Protein 7SKO (pdb70)

Structure (mmCIF, N/CA/C/O backbone):
data_7SKO
#
_entry.id   7SKO
#
_cell.length_a   43.030
_cell.length_b   76.520
_cell.length_c   165.800
_cell.angle_alpha   90.00
_cell.angle_beta   90.00
_cell.angle_gamma   90.00
#
_symmetry.space_group_name_H-M   'C 2 2 21'
#
loop_
_entity.id
_entity.type
_entity.pdbx_description
1 polymer 'De novo synthetic protein DIG8-CC'
2 non-polymer 'MAGNESIUM ION'
3 water water
#
loop_
_atom_site.group_PDB
_atom_site.id
_atom_site.type_symbol
_atom_site.label_atom_id
_atom_site.label_alt_id
_atom_site.label_comp_id
_atom_site.label_asym_id
_atom_site.label_entity_id
_atom_site.label_seq_id
_atom_site.pdbx_PDB_ins_code
_atom_site.Cartn_x
_atom_site.Cartn_y
_atom_site.Cartn_z
_atom_site.occupancy
_atom_site.B_iso_or_equiv
_atom_site.auth_seq_id
_atom_site.auth_comp_id
_atom_site.auth_asym_id
_atom_site.auth_atom_id
_atom_site.pdbx_PDB_model_num
ATOM 1 N N . HIS A 1 2 ? 32.281 10.793 63.089 1.00 62.56 -1 HIS A N 1
ATOM 2 C CA . HIS A 1 2 ? 33.469 11.584 62.791 1.00 58.77 -1 HIS A CA 1
ATOM 3 C C . HIS A 1 2 ? 33.201 12.567 61.656 1.00 55.20 -1 HIS A C 1
ATOM 4 O O . HIS A 1 2 ? 32.684 12.188 60.604 1.00 59.42 -1 HIS A O 1
ATOM 11 N N . MET A 1 3 ? 33.557 13.831 61.876 1.00 41.75 0 MET A N 1
ATOM 12 C CA . MET A 1 3 ? 33.353 14.871 60.872 1.00 56.67 0 MET A CA 1
ATOM 13 C C . MET A 1 3 ? 34.351 14.683 59.737 1.00 54.75 0 MET A C 1
ATOM 14 O O . MET A 1 3 ? 35.562 14.823 59.935 1.00 60.30 0 MET A O 1
ATOM 19 N N . ARG A 1 4 ? 33.846 14.370 58.545 1.00 45.80 1 ARG A N 1
ATOM 20 C CA . ARG A 1 4 ? 34.708 14.132 57.394 1.00 52.11 1 ARG A CA 1
ATOM 21 C C . ARG A 1 4 ? 34.987 15.413 56.613 1.00 50.19 1 ARG A C 1
ATOM 22 O O . ARG A 1 4 ? 36.143 15.713 56.304 1.00 51.41 1 ARG A O 1
ATOM 30 N N . ILE A 1 5 ? 33.945 16.173 56.280 1.00 41.95 2 ILE A N 1
ATOM 31 C CA . ILE A 1 5 ? 34.083 17.414 55.523 1.00 44.18 2 ILE A CA 1
ATOM 32 C C . ILE A 1 5 ? 33.211 18.481 56.168 1.00 42.59 2 ILE A C 1
ATOM 33 O O . ILE A 1 5 ? 32.052 18.220 56.509 1.00 47.19 2 ILE A O 1
ATOM 38 N N . GLU A 1 6 ? 33.764 19.681 56.334 1.00 37.33 3 GLU A N 1
ATOM 39 C CA . GLU A 1 6 ? 33.030 20.828 56.851 1.00 46.71 3 GLU A CA 1
ATOM 40 C C . GLU A 1 6 ? 33.176 21.985 55.875 1.00 38.24 3 GLU A C 1
ATOM 41 O O . GLU A 1 6 ? 34.298 22.358 55.517 1.00 38.42 3 GLU A O 1
ATOM 47 N N . VAL A 1 7 ? 32.049 22.550 55.448 1.00 38.20 4 VAL A N 1
ATOM 48 C CA . VAL A 1 7 ? 32.030 23.665 54.509 1.00 41.55 4 VAL A CA 1
ATOM 49 C C . VAL A 1 7 ? 31.233 24.802 55.129 1.00 40.92 4 VAL A C 1
ATOM 50 O O . VAL A 1 7 ? 30.102 24.596 55.584 1.00 42.71 4 VAL A O 1
ATOM 54 N N . ARG A 1 8 ? 31.819 25.997 55.149 1.00 32.97 5 ARG A N 1
ATOM 55 C CA . ARG A 1 8 ? 31.175 27.174 55.714 1.00 46.26 5 ARG A CA 1
ATOM 56 C C . ARG A 1 8 ? 31.311 28.340 54.747 1.00 45.38 5 ARG A C 1
ATOM 57 O O . ARG A 1 8 ? 32.408 28.615 54.250 1.00 46.83 5 ARG A O 1
ATOM 65 N N . VAL A 1 9 ? 30.196 29.014 54.478 1.00 43.14 6 VAL A N 1
ATOM 66 C CA . VAL A 1 9 ? 30.164 30.211 53.643 1.00 39.46 6 VAL A CA 1
ATOM 67 C C . VAL A 1 9 ? 29.511 31.319 54.457 1.00 58.12 6 VAL A C 1
ATOM 68 O O . VAL A 1 9 ? 28.335 31.211 54.827 1.00 58.90 6 VAL A O 1
ATOM 72 N N . ASP A 1 10 ? 30.267 32.381 54.733 1.00 51.56 7 ASP A N 1
ATOM 73 C CA . ASP A 1 10 ? 29.787 33.476 55.579 1.00 52.70 7 ASP A CA 1
ATOM 74 C C . ASP A 1 10 ? 30.300 34.794 55.008 1.00 54.93 7 ASP A C 1
ATOM 75 O O . ASP A 1 10 ? 31.480 35.123 55.158 1.00 62.45 7 ASP A O 1
ATOM 80 N N . ASN A 1 11 ? 29.403 35.543 54.361 1.00 66.37 8 ASN A N 1
ATOM 81 C CA . ASN A 1 11 ? 29.703 36.877 53.834 1.00 74.18 8 ASN A CA 1
ATOM 82 C C . ASN A 1 11 ? 30.911 36.861 52.900 1.00 64.73 8 ASN A C 1
ATOM 83 O O . ASN A 1 11 ? 31.777 37.736 52.959 1.00 65.05 8 ASN A O 1
ATOM 88 N N . GLY A 1 12 ? 30.971 35.856 52.028 1.00 58.71 9 GLY A N 1
ATOM 89 C CA . GLY A 1 12 ? 32.028 35.753 51.049 1.00 74.67 9 GLY A CA 1
ATOM 90 C C . GLY A 1 12 ? 33.224 34.929 51.471 1.00 72.31 9 GLY A C 1
ATOM 91 O O . GLY A 1 12 ? 34.046 34.579 50.614 1.00 69.70 9 GLY A O 1
ATOM 92 N N . ARG A 1 13 ? 33.353 34.607 52.754 1.00 42.94 10 ARG A N 1
ATOM 93 C CA . ARG A 1 13 ? 34.453 33.784 53.238 1.00 55.93 10 ARG A CA 1
ATOM 94 C C . ARG A 1 13 ? 34.043 32.318 53.175 1.00 51.01 10 ARG A C 1
ATOM 95 O O . ARG A 1 13 ? 33.098 31.903 53.855 1.00 47.18 10 ARG A O 1
ATOM 103 N N . VAL A 1 14 ? 34.748 31.541 52.359 1.00 46.32 11 VAL A N 1
ATOM 104 C CA . VAL A 1 14 ? 34.489 30.115 52.204 1.00 45.13 11 VAL A CA 1
ATOM 105 C C . VAL A 1 14 ? 35.560 29.345 52.960 1.00 45.92 11 VAL A C 1
ATOM 106 O O . VAL A 1 14 ? 36.760 29.558 52.741 1.00 43.01 11 VAL A O 1
ATOM 110 N N . ARG A 1 15 ? 35.133 28.454 53.850 1.00 38.06 12 ARG A N 1
ATOM 111 C CA . ARG A 1 15 ? 36.038 27.621 54.627 1.00 33.91 12 ARG A CA 1
ATOM 112 C C . ARG A 1 15 ? 35.708 26.156 54.386 1.00 37.25 12 ARG A C 1
ATOM 113 O O . ARG A 1 15 ? 34.552 25.745 54.526 1.00 43.55 12 ARG A O 1
ATOM 121 N N . VAL A 1 16 ? 36.724 25.376 54.024 1.00 36.48 13 VAL A N 1
ATOM 122 C CA . VAL A 1 16 ? 36.588 23.940 53.809 1.00 38.61 13 VAL A CA 1
ATOM 123 C C . VAL A 1 16 ? 37.618 23.241 54.683 1.00 47.68 13 VAL A C 1
ATOM 124 O O . VAL A 1 16 ? 38.822 23.489 54.545 1.00 40.09 13 VAL A O 1
ATOM 128 N N . ARG A 1 17 ? 37.153 22.369 55.572 1.00 45.64 14 ARG A N 1
ATOM 129 C CA . ARG A 1 17 ? 38.028 21.606 56.451 1.00 38.93 14 ARG A CA 1
ATOM 130 C C . ARG A 1 17 ? 38.053 20.153 56.002 1.00 29.80 14 ARG A C 1
ATOM 131 O O . ARG A 1 17 ? 36.998 19.550 55.773 1.00 36.73 14 ARG A O 1
ATOM 139 N N . ASN A 1 18 ? 39.256 19.598 55.872 1.00 32.51 15 ASN A N 1
ATOM 140 C CA . ASN A 1 18 ? 39.450 18.213 55.459 1.00 44.26 15 ASN A CA 1
ATOM 141 C C . ASN A 1 18 ? 39.648 17.361 56.707 1.00 48.40 15 ASN A C 1
ATOM 142 O O . ASN A 1 18 ? 40.708 17.411 57.339 1.00 47.47 15 ASN A O 1
ATOM 147 N N . GLY A 1 19 ? 38.628 16.586 57.062 1.00 50.44 16 GLY A N 1
ATOM 148 C CA . GLY A 1 19 ? 38.709 15.656 58.165 1.00 49.34 16 GLY A CA 1
ATOM 149 C C . GLY A 1 19 ? 39.097 14.248 57.786 1.00 65.40 16 GLY A C 1
ATOM 150 O O . GLY A 1 19 ? 39.127 13.368 58.652 1.00 58.90 16 GLY A O 1
ATOM 151 N N . THR A 1 20 ? 39.397 14.003 56.513 1.00 60.81 17 THR A N 1
ATOM 152 C CA . THR A 1 20 ? 39.784 12.680 56.051 1.00 57.19 17 THR A CA 1
ATOM 153 C C . THR A 1 20 ? 41.259 12.425 56.354 1.00 61.49 17 THR A C 1
ATOM 154 O O . THR A 1 20 ? 41.943 13.232 56.990 1.00 54.47 17 THR A O 1
ATOM 158 N N . ASP A 1 21 ? 41.754 11.278 55.895 1.00 61.34 18 ASP A N 1
ATOM 159 C CA . ASP A 1 21 ? 43.154 10.909 56.053 1.00 73.63 18 ASP A CA 1
ATOM 160 C C . ASP A 1 21 ? 43.973 11.136 54.789 1.00 72.65 18 ASP A C 1
ATOM 161 O O . ASP A 1 21 ? 45.178 10.867 54.792 1.00 69.52 18 ASP A O 1
ATOM 166 N N . ARG A 1 22 ? 43.355 11.624 53.718 1.00 74.37 19 ARG A N 1
ATOM 167 C CA . ARG A 1 22 ? 44.020 11.830 52.443 1.00 55.35 19 ARG A CA 1
ATOM 168 C C . ARG A 1 22 ? 43.696 13.215 51.904 1.00 71.03 19 ARG A C 1
ATOM 169 O O . ARG A 1 22 ? 42.658 13.791 52.248 1.00 59.47 19 ARG A O 1
ATOM 171 N N . PRO A 1 23 ? 44.569 13.778 51.068 1.00 60.57 20 PRO A N 1
ATOM 172 C CA . PRO A 1 23 ? 44.275 15.086 50.472 1.00 54.54 20 PRO A CA 1
ATOM 173 C C . PRO A 1 23 ? 43.027 15.034 49.604 1.00 53.70 20 PRO A C 1
ATOM 174 O O . PRO A 1 23 ? 42.720 14.019 48.975 1.00 57.19 20 PRO A O 1
ATOM 178 N N . CYS A 1 24 ? 42.303 16.150 49.578 1.00 42.09 21 CYS A N 1
ATOM 179 C CA A CYS A 1 24 ? 41.080 16.265 48.800 0.48 46.18 21 CYS A CA 1
ATOM 180 C CA B CYS A 1 24 ? 41.075 16.273 48.809 0.52 46.44 21 CYS A CA 1
ATOM 181 C C . CYS A 1 24 ? 41.159 17.490 47.900 1.00 52.18 21 CYS A C 1
ATOM 182 O O . CYS A 1 24 ? 41.817 18.482 48.225 1.00 52.23 21 CYS A O 1
ATOM 187 N N . ARG A 1 25 ? 40.486 17.403 46.757 1.00 44.60 22 ARG A N 1
ATOM 188 C CA . ARG A 1 25 ? 40.444 18.485 45.783 1.00 42.87 22 ARG A CA 1
ATOM 189 C C . ARG A 1 25 ? 39.172 19.295 45.988 1.00 47.14 22 ARG A C 1
ATOM 190 O O . ARG A 1 25 ? 38.080 18.728 46.101 1.00 44.35 22 ARG A O 1
ATOM 192 N N . VAL A 1 26 ? 39.316 20.616 46.042 1.00 45.83 23 VAL A N 1
ATOM 193 C CA . VAL A 1 26 ? 38.203 21.526 46.284 1.00 40.84 23 VAL A CA 1
ATOM 194 C C . VAL A 1 26 ? 38.071 22.460 45.091 1.00 45.29 23 VAL A C 1
ATOM 195 O O . VAL A 1 26 ? 39.047 23.103 44.687 1.00 39.78 23 VAL A O 1
ATOM 199 N N . ARG A 1 27 ? 36.867 22.531 44.530 1.00 33.26 24 ARG A N 1
ATOM 200 C CA . ARG A 1 27 ? 36.554 23.430 43.428 1.00 42.27 24 ARG A CA 1
ATOM 201 C C . ARG A 1 27 ? 35.496 24.417 43.899 1.00 46.21 24 ARG A C 1
ATOM 202 O O . ARG A 1 27 ? 34.423 24.009 44.356 1.00 41.61 24 ARG A O 1
ATOM 210 N N . VAL A 1 28 ? 35.797 25.708 43.789 1.00 41.49 25 VAL A N 1
ATOM 211 C CA . VAL A 1 28 ? 34.889 26.775 44.196 1.00 42.25 25 VAL A CA 1
ATOM 212 C C . VAL A 1 28 ? 34.484 27.548 42.949 1.00 48.38 25 VAL A C 1
ATOM 213 O O . VAL A 1 28 ? 35.339 28.106 42.250 1.00 45.04 25 VAL A O 1
ATOM 217 N N . THR A 1 29 ? 33.183 27.584 42.672 1.00 40.48 26 THR A N 1
ATOM 218 C CA . THR A 1 29 ? 32.639 28.272 41.508 1.00 51.29 26 THR A CA 1
ATOM 219 C C . THR A 1 29 ? 31.678 29.357 41.969 1.00 62.96 26 THR A C 1
ATOM 220 O O . THR A 1 29 ? 30.753 29.086 42.742 1.00 49.93 26 THR A O 1
ATOM 224 N N . ALA A 1 30 ? 31.897 30.581 41.492 1.00 59.65 27 ALA A N 1
ATOM 225 C CA . ALA A 1 30 ? 31.039 31.705 41.847 1.00 60.03 27 ALA A CA 1
ATOM 226 C C . ALA A 1 30 ? 31.127 32.758 40.755 1.00 73.41 27 ALA A C 1
ATOM 227 O O . ALA A 1 30 ? 32.227 33.194 40.400 1.00 56.75 27 ALA A O 1
ATOM 229 N N . GLY A 1 31 ? 29.973 33.163 40.232 1.00 63.54 28 GLY A N 1
ATOM 230 C CA . GLY A 1 31 ? 29.932 34.192 39.204 1.00 58.35 28 GLY A CA 1
ATOM 231 C C . GLY A 1 31 ? 30.650 33.821 37.927 1.00 63.87 28 GLY A C 1
ATOM 232 O O . GLY A 1 31 ? 31.254 34.686 37.280 1.00 70.19 28 GLY A O 1
ATOM 233 N N . GLY A 1 32 ? 30.600 32.548 37.544 1.00 66.69 29 GLY A N 1
ATOM 234 C CA . GLY A 1 32 ? 31.235 32.089 36.328 1.00 60.27 29 GLY A CA 1
ATOM 235 C C . GLY A 1 32 ? 32.727 31.859 36.422 1.00 73.30 29 GLY A C 1
ATOM 236 O O . GLY A 1 32 ? 33.343 31.480 35.417 1.00 75.02 29 GLY A O 1
ATOM 237 N N . GLU A 1 33 ? 33.329 32.069 37.589 1.00 55.83 30 GLU A N 1
ATOM 238 C CA . GLU A 1 33 ? 34.758 31.877 37.789 1.00 50.16 30 GLU A CA 1
ATOM 239 C C . GLU A 1 33 ? 34.981 30.649 38.660 1.00 70.10 30 GLU A C 1
ATOM 240 O O . GLU A 1 33 ? 34.374 30.522 39.729 1.00 64.70 30 GLU A O 1
ATOM 242 N N . THR A 1 34 ? 35.848 29.752 38.202 1.00 57.68 31 THR A N 1
ATOM 243 C CA . THR A 1 34 ? 36.133 28.502 38.892 1.00 60.94 31 THR A CA 1
ATOM 244 C C . THR A 1 34 ? 37.577 28.501 39.374 1.00 64.91 31 THR A C 1
ATOM 245 O O . THR A 1 34 ? 38.502 28.711 38.582 1.00 65.40 31 THR A O 1
ATOM 249 N N . ARG A 1 35 ? 37.763 28.268 40.670 1.00 46.05 32 ARG A N 1
ATOM 250 C CA . ARG A 1 35 ? 39.080 28.137 41.274 1.00 45.33 32 ARG A CA 1
ATOM 251 C C . ARG A 1 35 ? 39.175 26.787 41.970 1.00 45.27 32 ARG A C 1
ATOM 252 O O . ARG A 1 35 ? 38.224 26.348 42.625 1.00 45.17 32 ARG A O 1
ATOM 260 N N . GLU A 1 36 ? 40.323 26.132 41.825 1.00 44.24 33 GLU A N 1
ATOM 261 C CA . GLU A 1 36 ? 40.533 24.792 42.354 1.00 40.80 33 GLU A CA 1
ATOM 262 C C . GLU A 1 36 ? 41.690 24.797 43.342 1.00 48.66 33 GLU A C 1
ATOM 263 O O . GLU A 1 36 ? 42.669 25.529 43.164 1.00 48.14 33 GLU A O 1
ATOM 269 N N . TYR A 1 37 ? 41.568 23.977 44.384 1.00 43.39 34 TYR A N 1
ATOM 270 C CA . TYR A 1 37 ? 42.563 23.910 45.444 1.00 41.12 34 TYR A CA 1
ATOM 271 C C . TYR A 1 37 ? 42.732 22.464 45.890 1.00 51.46 34 TYR A C 1
ATOM 272 O O . TYR A 1 37 ? 41.863 21.617 45.670 1.00 49.83 34 TYR A O 1
ATOM 281 N N . THR A 1 38 ? 43.873 22.194 46.517 1.00 40.37 35 THR A N 1
ATOM 282 C CA . THR A 1 38 ? 44.144 20.919 47.166 1.00 56.10 35 THR A CA 1
ATOM 283 C C . THR A 1 38 ? 44.277 21.152 48.664 1.00 50.75 35 THR A C 1
ATOM 284 O O . THR A 1 38 ? 45.077 21.989 49.096 1.00 52.11 35 THR A O 1
ATOM 288 N N . VAL A 1 39 ? 43.496 20.417 49.450 1.00 52.11 36 VAL A N 1
ATOM 289 C CA . VAL A 1 39 ? 43.463 20.569 50.901 1.00 48.06 36 VAL A CA 1
ATOM 290 C C . VAL A 1 39 ? 44.020 19.297 51.526 1.00 47.54 36 VAL A C 1
ATOM 291 O O . VAL A 1 39 ? 43.489 18.202 51.305 1.00 44.75 36 VAL A O 1
ATOM 295 N N . ASN A 1 40 ? 45.087 19.445 52.306 1.00 48.54 37 ASN A N 1
ATOM 296 C CA . ASN A 1 40 ? 45.700 18.309 52.969 1.00 45.34 37 ASN A CA 1
ATOM 297 C C . ASN A 1 40 ? 44.847 17.866 54.157 1.00 54.25 37 ASN A C 1
ATOM 298 O O . ASN A 1 40 ? 44.076 18.656 54.708 1.00 51.25 37 ASN A O 1
ATOM 303 N N . PRO A 1 41 ? 44.953 16.598 54.558 1.00 57.42 38 PRO A N 1
ATOM 304 C CA . PRO A 1 41 ? 44.168 16.123 55.703 1.00 51.64 38 PRO A CA 1
ATOM 305 C C . PRO A 1 41 ? 44.503 16.897 56.971 1.00 50.47 38 PRO A C 1
ATOM 306 O O . PRO A 1 41 ? 45.660 17.238 57.227 1.00 44.49 38 PRO A O 1
ATOM 310 N N . GLY A 1 42 ? 43.471 17.172 57.766 1.00 51.25 39 GLY A N 1
ATOM 311 C CA . GLY A 1 42 ? 43.643 17.923 58.991 1.00 45.17 39 GLY A CA 1
ATOM 312 C C . GLY A 1 42 ? 43.862 19.407 58.811 1.00 57.50 39 GLY A C 1
ATOM 313 O O . GLY A 1 42 ? 44.251 20.078 59.773 1.00 64.88 39 GLY A O 1
ATOM 314 N N . THR A 1 43 ? 43.627 19.941 57.616 1.00 52.83 40 THR A N 1
ATOM 315 C CA . THR A 1 43 ? 43.840 21.350 57.329 1.00 55.32 40 THR A CA 1
ATOM 316 C C . THR A 1 43 ? 42.546 21.978 56.828 1.00 52.49 40 THR A C 1
ATOM 317 O O . THR A 1 43 ? 41.651 21.295 56.322 1.00 45.71 40 THR A O 1
ATOM 321 N N . GLU A 1 44 ? 42.455 23.296 56.979 1.00 42.66 41 GLU A N 1
ATOM 322 C CA . GLU A 1 44 ? 41.287 24.058 56.561 1.00 48.35 41 GLU A CA 1
ATOM 323 C C . GLU A 1 44 ? 41.692 25.060 55.491 1.00 55.79 41 GLU A C 1
ATOM 324 O O . GLU A 1 44 ? 42.661 25.806 55.666 1.00 57.05 41 GLU A O 1
ATOM 330 N N . LEU A 1 45 ? 40.952 25.072 54.387 1.00 47.12 42 LEU A N 1
ATOM 331 C CA . LEU A 1 45 ? 41.158 26.043 53.323 1.00 42.34 42 LEU A CA 1
ATOM 332 C C . LEU A 1 45 ? 40.204 27.215 53.506 1.00 46.46 42 LEU A C 1
ATOM 333 O O . LEU A 1 45 ? 39.021 27.025 53.802 1.00 42.78 42 LEU A O 1
ATOM 338 N N . GLU A 1 46 ? 40.725 28.429 53.338 1.00 36.26 43 GLU A N 1
ATOM 339 C CA . GLU A 1 46 ? 39.930 29.645 53.464 1.00 40.10 43 GLU A CA 1
ATOM 340 C C . GLU A 1 46 ? 40.073 30.464 52.191 1.00 56.52 43 GLU A C 1
ATOM 341 O O . GLU A 1 46 ? 41.191 30.809 51.795 1.00 51.12 43 GLU A O 1
ATOM 347 N N . VAL A 1 47 ? 38.942 30.772 51.555 1.00 49.83 44 VAL A N 1
ATOM 348 C CA . VAL A 1 47 ? 38.906 31.548 50.323 1.00 58.86 44 VAL A CA 1
ATOM 349 C C . VAL A 1 47 ? 37.909 32.685 50.501 1.00 60.22 44 VAL A C 1
ATOM 350 O O . VAL A 1 47 ? 36.960 32.586 51.286 1.00 45.79 44 VAL A O 1
ATOM 354 N N . GLU A 1 48 ? 38.127 33.772 49.765 1.00 55.86 45 GLU A N 1
ATOM 355 C CA . GLU A 1 48 ? 37.264 34.944 49.807 1.00 55.54 45 GLU A CA 1
ATOM 356 C C . GLU A 1 48 ? 36.543 35.104 48.475 1.00 63.51 45 GLU A C 1
ATOM 357 O O . GLU A 1 48 ? 37.137 34.915 47.408 1.00 61.05 45 GLU A O 1
ATOM 363 N N . LEU A 1 49 ? 35.262 35.453 48.540 1.00 67.14 46 LEU A N 1
ATOM 364 C CA . LEU A 1 49 ? 34.432 35.622 47.357 1.00 66.76 46 LEU A CA 1
ATOM 365 C C . LEU A 1 49 ? 34.184 37.098 47.068 1.00 90.40 46 LEU A C 1
ATOM 366 O O . LEU A 1 49 ? 34.302 37.961 47.942 1.00 85.06 46 LEU A O 1
ATOM 371 N N . SER A 1 50 ? 33.833 37.374 45.814 1.00 80.73 47 SER A N 1
ATOM 372 C CA . SER A 1 50 ? 33.475 38.723 45.412 1.00 85.77 47 SER A CA 1
ATOM 373 C C . SER A 1 50 ? 32.142 39.127 46.045 1.00 92.62 47 SER A C 1
ATOM 374 O O . SER A 1 50 ? 31.298 38.273 46.330 1.00 88.22 47 SER A O 1
ATOM 377 N N . PRO A 1 51 ? 31.934 40.425 46.288 1.00 96.04 48 PRO A N 1
ATOM 378 C CA . PRO A 1 51 ? 30.654 40.860 46.872 1.00 96.40 48 PRO A CA 1
ATOM 379 C C . PRO A 1 51 ? 29.449 40.539 46.006 1.00 101.29 48 PRO A C 1
ATOM 380 O O . PRO A 1 51 ? 28.339 40.392 46.534 1.00 74.25 48 PRO A O 1
ATOM 384 N N . GLU A 1 52 ? 29.629 40.420 44.692 1.00 87.79 49 GLU A N 1
ATOM 385 C CA . GLU A 1 52 ? 28.529 40.086 43.797 1.00 91.01 49 GLU A CA 1
ATOM 386 C C . GLU A 1 52 ? 28.257 38.589 43.718 1.00 94.71 49 GLU A C 1
ATOM 387 O O . GLU A 1 52 ? 27.307 38.186 43.038 1.00 99.10 49 GLU A O 1
ATOM 389 N N . GLN A 1 53 ? 29.058 37.755 44.392 1.00 81.16 50 GLN A N 1
ATOM 390 C CA . GLN A 1 53 ? 28.864 36.312 44.306 1.00 81.61 50 GLN A CA 1
ATOM 391 C C . GLN A 1 53 ? 28.950 35.620 45.664 1.00 91.57 50 GLN A C 1
ATOM 392 O O . GLN A 1 53 ? 29.113 34.395 45.712 1.00 88.86 50 GLN A O 1
ATOM 394 N N . GLN A 1 54 ? 28.846 36.364 46.769 1.00 85.35 51 GLN A N 1
ATOM 395 C CA . GLN A 1 54 ? 28.899 35.727 48.082 1.00 89.21 51 GLN A CA 1
ATOM 396 C C . GLN A 1 54 ? 27.632 34.935 48.376 1.00 84.72 51 GLN A C 1
ATOM 397 O O . GLN A 1 54 ? 27.681 33.947 49.118 1.00 72.97 51 GLN A O 1
ATOM 403 N N . ASN A 1 55 ? 26.497 35.348 47.817 1.00 78.65 52 ASN A N 1
ATOM 404 C CA . ASN A 1 55 ? 25.233 34.650 48.005 1.00 86.59 52 ASN A CA 1
ATOM 405 C C . ASN A 1 55 ? 24.935 33.655 46.892 1.00 86.95 52 ASN A C 1
ATOM 406 O O . ASN A 1 55 ? 23.859 33.048 46.894 1.00 73.39 52 ASN A O 1
ATOM 411 N N . ASN A 1 56 ? 25.857 33.472 45.945 1.00 73.43 53 ASN A N 1
ATOM 412 C CA . ASN A 1 56 ? 25.694 32.513 44.848 1.00 75.05 53 ASN A CA 1
ATOM 413 C C . ASN A 1 56 ? 27.054 31.856 44.616 1.00 81.80 53 ASN A C 1
ATOM 414 O O . ASN A 1 56 ? 27.888 32.376 43.869 1.00 81.96 53 ASN A O 1
ATOM 419 N N . ALA A 1 57 ? 27.270 30.711 45.259 1.00 68.46 54 ALA A N 1
ATOM 420 C CA . ALA A 1 57 ? 28.537 30.006 45.152 1.00 55.52 54 ALA A CA 1
ATOM 421 C C . ALA A 1 57 ? 28.298 28.510 45.283 1.00 57.87 54 ALA A C 1
ATOM 422 O O . ALA A 1 57 ? 27.300 28.066 45.858 1.00 56.21 54 ALA A O 1
ATOM 424 N N . GLU A 1 58 ? 29.234 27.735 44.742 1.00 37.83 55 GLU A N 1
ATOM 425 C CA . GLU A 1 58 ? 29.191 26.281 44.808 1.00 32.72 55 GLU A CA 1
ATOM 426 C C . GLU A 1 58 ? 30.553 25.763 45.239 1.00 46.44 55 GLU A C 1
ATOM 427 O O . GLU A 1 58 ? 31.578 26.163 44.678 1.00 44.73 55 GLU A O 1
ATOM 433 N N . VAL A 1 59 ? 30.563 24.877 46.231 1.00 36.38 56 VAL A N 1
ATOM 434 C CA . VAL A 1 59 ? 31.784 24.253 46.723 1.00 36.09 56 VAL A CA 1
ATOM 435 C C . VAL A 1 59 ? 31.693 22.762 46.438 1.00 41.99 56 VAL A C 1
ATOM 436 O O . VAL A 1 59 ? 30.765 22.089 46.906 1.00 40.88 56 VAL A O 1
ATOM 440 N N . GLU A 1 60 ? 32.650 22.250 45.671 1.00 33.57 57 GLU A N 1
ATOM 441 C CA . GLU A 1 60 ? 32.710 20.841 45.309 1.00 41.06 57 GLU A CA 1
ATOM 442 C C . GLU A 1 60 ? 33.981 20.240 45.885 1.00 40.27 57 GLU A C 1
ATOM 443 O O . GLU A 1 60 ? 35.077 20.764 45.659 1.00 38.53 57 GLU A O 1
ATOM 449 N N . VAL A 1 61 ? 33.835 19.145 46.627 1.00 37.08 58 VAL A N 1
ATOM 450 C CA . VAL A 1 61 ? 34.952 18.478 47.284 1.00 40.46 58 VAL A CA 1
ATOM 451 C C . VAL A 1 61 ? 35.067 17.069 46.723 1.00 49.09 58 VAL A C 1
ATOM 452 O O . VAL A 1 61 ? 34.082 16.321 46.701 1.00 49.00 58 VAL A O 1
ATOM 456 N N . GLU A 1 62 ? 36.265 16.713 46.266 1.00 46.32 59 GLU A N 1
ATOM 457 C CA . GLU A 1 62 ? 36.546 15.398 45.700 1.00 53.77 59 GLU A CA 1
ATOM 458 C C . GLU A 1 62 ? 37.582 14.710 46.579 1.00 61.55 59 GLU A C 1
ATOM 459 O O . GLU A 1 62 ? 38.749 15.115 46.604 1.00 54.04 59 GLU A O 1
ATOM 465 N N . CYS A 1 63 ? 37.157 13.677 47.298 1.00 50.10 60 CYS A N 1
ATOM 466 C CA A CYS A 1 63 ? 38.036 12.900 48.167 0.48 59.51 60 CYS A CA 1
ATOM 467 C CA B CYS A 1 63 ? 38.025 12.894 48.175 0.52 59.55 60 CYS A CA 1
ATOM 468 C C . CYS A 1 63 ? 38.160 11.503 47.561 1.00 58.70 60 CYS A C 1
ATOM 469 O O . CYS A 1 63 ? 37.389 10.596 47.876 1.00 67.98 60 CYS A O 1
ATOM 474 N N . GLY A 1 64 ? 39.145 11.341 46.681 1.00 69.29 61 GLY A N 1
ATOM 475 C CA . GLY A 1 64 ? 39.350 10.078 46.002 1.00 55.87 61 GLY A CA 1
ATOM 476 C C . GLY A 1 64 ? 38.310 9.826 44.930 1.00 61.64 61 GLY A C 1
ATOM 477 O O . GLY A 1 64 ? 38.195 10.599 43.974 1.00 67.34 61 GLY A O 1
ATOM 478 N N . ASN A 1 65 ? 37.547 8.745 45.076 1.00 57.01 62 ASN A N 1
ATOM 479 C CA . ASN A 1 65 ? 36.471 8.428 44.148 1.00 71.48 62 ASN A CA 1
ATOM 480 C C . ASN A 1 65 ? 35.145 9.063 44.545 1.00 73.04 62 ASN A C 1
ATOM 481 O O . ASN A 1 65 ? 34.179 8.977 43.779 1.00 75.83 62 ASN A O 1
ATOM 486 N N . GLU A 1 66 ? 35.079 9.700 45.709 1.00 59.08 63 GLU A N 1
ATOM 487 C CA . GLU A 1 66 ? 33.847 10.272 46.230 1.00 58.51 63 GLU A CA 1
ATOM 488 C C . GLU A 1 66 ? 33.815 11.775 45.990 1.00 58.68 63 GLU A C 1
ATOM 489 O O . GLU A 1 66 ? 34.813 12.470 46.202 1.00 54.43 63 GLU A O 1
ATOM 491 N N . LYS A 1 67 ? 32.662 12.271 45.550 1.00 52.18 64 LYS A N 1
ATOM 492 C CA . LYS A 1 67 ? 32.453 13.692 45.313 1.00 54.83 64 LYS A CA 1
ATOM 493 C C . LYS A 1 67 ? 31.346 14.207 46.221 1.00 50.30 64 LYS A C 1
ATOM 494 O O . LYS A 1 67 ? 30.336 13.528 46.432 1.00 51.97 64 LYS A O 1
ATOM 500 N N . TYR A 1 68 ? 31.544 15.408 46.758 1.00 40.65 65 TYR A N 1
ATOM 501 C CA . TYR A 1 68 ? 30.573 16.055 47.629 1.00 51.85 65 TYR A CA 1
ATOM 502 C C . TYR A 1 68 ? 30.384 17.491 47.164 1.00 53.74 65 TYR A C 1
ATOM 503 O O . TYR A 1 68 ? 31.363 18.219 46.977 1.00 54.61 65 TYR A O 1
ATOM 512 N N . ARG A 1 69 ? 29.129 17.892 46.977 1.00 35.21 66 ARG A N 1
ATOM 513 C CA . ARG A 1 69 ? 28.794 19.200 46.430 1.00 45.29 66 ARG A CA 1
ATOM 514 C C . ARG A 1 69 ? 27.970 19.985 47.439 1.00 46.33 66 ARG A C 1
ATOM 515 O O . ARG A 1 69 ? 27.019 19.452 48.021 1.00 47.47 66 ARG A O 1
ATOM 523 N N . PHE A 1 70 ? 28.336 21.249 47.641 1.00 44.40 67 PHE A N 1
ATOM 524 C CA . PHE A 1 70 ? 27.603 22.153 48.516 1.00 44.26 67 PHE A CA 1
ATOM 525 C C . PHE A 1 70 ? 27.298 23.428 47.745 1.00 47.27 67 PHE A C 1
ATOM 526 O O . PHE A 1 70 ? 28.203 24.035 47.164 1.00 48.63 67 PHE A O 1
ATOM 534 N N . GLN A 1 71 ? 26.029 23.831 47.742 1.00 43.47 68 GLN A N 1
ATOM 535 C CA . GLN A 1 71 ? 25.564 24.938 46.916 1.00 63.50 68 GLN A CA 1
ATOM 536 C C . GLN A 1 71 ? 24.829 25.959 47.768 1.00 48.52 68 GLN A C 1
ATOM 537 O O . GLN A 1 71 ? 23.956 25.598 48.563 1.00 52.19 68 GLN A O 1
ATOM 543 N N . LEU A 1 72 ? 25.180 27.230 47.594 1.00 53.48 69 LEU A N 1
ATOM 544 C CA . LEU A 1 72 ? 24.452 28.349 48.181 1.00 59.40 69 LEU A CA 1
ATOM 545 C C . LEU A 1 72 ? 23.848 29.138 47.025 1.00 69.51 69 LEU A C 1
ATOM 546 O O . LEU A 1 72 ? 24.577 29.735 46.226 1.00 60.45 69 LEU A O 1
ATOM 551 N N . GLY A 1 73 ? 22.523 29.133 46.931 1.00 52.34 70 GLY A N 1
ATOM 552 C CA . GLY A 1 73 ? 21.839 29.807 45.843 1.00 80.12 70 GLY A CA 1
ATOM 553 C C . GLY A 1 73 ? 21.517 28.882 44.684 1.00 84.68 70 GLY A C 1
ATOM 554 O O . GLY A 1 73 ? 21.804 27.686 44.731 1.00 85.34 70 GLY A O 1
ATOM 556 N N . HIS B 1 2 ? 48.014 25.956 61.719 1.00 69.87 -1 HIS B N 1
ATOM 557 C CA . HIS B 1 2 ? 47.155 24.861 62.155 1.00 72.52 -1 HIS B CA 1
ATOM 558 C C . HIS B 1 2 ? 46.181 25.326 63.233 1.00 57.85 -1 HIS B C 1
ATOM 559 O O . HIS B 1 2 ? 46.566 26.028 64.167 1.00 61.44 -1 HIS B O 1
ATOM 561 N N . MET B 1 3 ? 44.919 24.927 63.097 1.00 51.00 0 MET B N 1
ATOM 562 C CA . MET B 1 3 ? 43.876 25.296 64.053 1.00 58.29 0 MET B CA 1
ATOM 563 C C . MET B 1 3 ? 43.969 24.361 65.252 1.00 47.59 0 MET B C 1
ATOM 564 O O . MET B 1 3 ? 43.436 23.250 65.233 1.00 56.09 0 MET B O 1
ATOM 569 N N . ARG B 1 4 ? 44.655 24.812 66.304 1.00 43.49 1 ARG B N 1
ATOM 570 C CA . ARG B 1 4 ? 44.852 23.966 67.477 1.00 50.59 1 ARG B CA 1
ATOM 571 C C . ARG B 1 4 ? 43.557 23.789 68.262 1.00 40.04 1 ARG B C 1
ATOM 572 O O . ARG B 1 4 ? 43.198 22.668 68.641 1.00 52.55 1 ARG B O 1
ATOM 580 N N . ILE B 1 5 ? 42.841 24.882 68.518 1.00 42.35 2 ILE B N 1
ATOM 581 C CA . ILE B 1 5 ? 41.623 24.850 69.322 1.00 43.20 2 ILE B CA 1
ATOM 582 C C . ILE B 1 5 ? 40.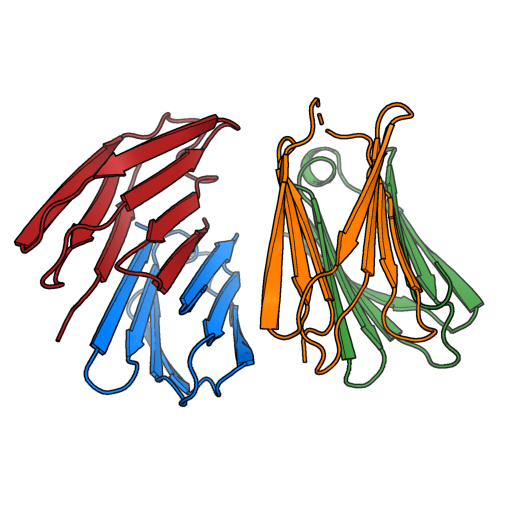564 25.703 68.639 1.00 38.92 2 ILE B C 1
ATOM 583 O O . ILE B 1 5 ? 40.842 26.832 68.221 1.00 44.07 2 ILE B O 1
ATOM 588 N N . GLU B 1 6 ? 39.351 25.164 68.526 1.00 37.64 3 GLU B N 1
ATOM 589 C CA . GLU B 1 6 ? 38.211 25.882 67.968 1.00 42.56 3 GLU B CA 1
ATOM 590 C C . GLU B 1 6 ? 37.056 25.787 68.952 1.00 42.77 3 GLU B C 1
ATOM 591 O O . GLU B 1 6 ? 36.646 24.683 69.324 1.00 37.25 3 GLU B O 1
ATOM 597 N N . VAL B 1 7 ? 36.534 26.937 69.373 1.00 38.94 4 VAL B N 1
ATOM 598 C CA . VAL B 1 7 ? 35.418 27.007 70.310 1.00 45.49 4 VAL B CA 1
ATOM 599 C C . VAL B 1 7 ? 34.278 27.765 69.647 1.00 45.14 4 VAL B C 1
ATOM 600 O O . VAL B 1 7 ? 34.471 28.885 69.160 1.00 41.98 4 VAL B O 1
ATOM 604 N N . ARG B 1 8 ? 33.095 27.156 69.631 1.00 38.64 5 ARG B N 1
ATOM 605 C CA . ARG B 1 8 ? 31.901 27.759 69.054 1.00 52.20 5 ARG B CA 1
ATOM 606 C C . ARG B 1 8 ? 30.764 27.681 70.059 1.00 42.73 5 ARG B C 1
ATOM 607 O O . ARG B 1 8 ? 30.485 26.607 70.600 1.00 49.18 5 ARG B O 1
ATOM 615 N N . VAL B 1 9 ? 30.109 28.813 70.307 1.00 44.80 6 VAL B N 1
ATOM 616 C CA . VAL B 1 9 ? 28.909 28.857 71.135 1.00 42.14 6 VAL B CA 1
ATOM 617 C C . VAL B 1 9 ? 27.853 29.616 70.342 1.00 54.75 6 VAL B C 1
ATOM 618 O O . VAL B 1 9 ? 28.025 30.808 70.056 1.00 58.61 6 VAL B O 1
ATOM 622 N N . ASP B 1 10 ? 26.763 28.936 69.992 1.00 47.74 7 ASP B N 1
ATOM 623 C CA . ASP B 1 10 ? 25.703 29.534 69.185 1.00 68.76 7 ASP B CA 1
ATOM 624 C C . ASP B 1 10 ? 24.365 28.988 69.663 1.00 64.81 7 ASP B C 1
ATOM 625 O O . ASP B 1 10 ? 24.076 27.802 69.476 1.00 63.07 7 ASP B O 1
ATOM 627 N N . ASN B 1 11 ? 23.555 29.856 70.274 1.00 80.42 8 ASN B N 1
ATOM 628 C CA . ASN B 1 11 ? 22.206 29.510 70.726 1.00 82.45 8 ASN B CA 1
ATOM 629 C C . ASN B 1 11 ? 22.221 28.297 71.657 1.00 84.78 8 ASN B C 1
ATOM 630 O O . ASN B 1 11 ? 21.523 27.305 71.437 1.00 79.19 8 ASN B O 1
ATOM 635 N N . GLY B 1 12 ? 23.029 28.384 72.706 1.00 81.89 9 GLY B N 1
ATOM 636 C CA . GLY B 1 12 ? 23.131 27.337 73.711 1.00 75.46 9 GLY B CA 1
ATOM 637 C C . GLY B 1 12 ? 24.110 26.227 73.390 1.00 75.85 9 GLY B C 1
ATOM 638 O O . GLY B 1 12 ? 24.819 25.751 74.278 1.00 88.13 9 GLY B O 1
ATOM 639 N N . ARG B 1 13 ? 24.162 25.801 72.131 1.00 62.97 10 ARG B N 1
ATOM 640 C CA . ARG B 1 13 ? 25.084 24.745 71.738 1.00 63.24 10 ARG B CA 1
ATOM 641 C C . ARG B 1 13 ? 26.524 25.231 71.845 1.00 67.21 10 ARG B C 1
ATOM 642 O O . ARG B 1 13 ? 26.859 26.324 71.377 1.00 64.05 10 ARG B O 1
ATOM 650 N N . VAL B 1 14 ? 27.377 24.416 72.459 1.00 62.80 11 VAL B N 1
ATOM 651 C CA . VAL B 1 14 ? 28.796 24.714 72.612 1.00 52.63 11 VAL B CA 1
ATOM 652 C C . VAL B 1 14 ? 29.585 23.646 71.871 1.00 47.27 11 VAL B C 1
ATOM 653 O O . VAL B 1 14 ? 29.408 22.449 72.125 1.00 48.17 11 VAL B O 1
ATOM 657 N N . ARG B 1 15 ? 30.452 24.076 70.959 1.00 39.08 12 ARG B N 1
ATOM 658 C CA . ARG B 1 15 ? 31.271 23.172 70.165 1.00 46.47 12 ARG B CA 1
ATOM 659 C C . ARG B 1 15 ? 32.742 23.477 70.408 1.00 44.41 12 ARG B C 1
ATOM 660 O O . ARG B 1 15 ? 33.176 24.623 70.249 1.00 46.14 12 ARG B O 1
ATOM 668 N N . VAL B 1 16 ? 33.503 22.455 70.795 1.00 36.07 13 VAL B N 1
ATOM 669 C CA . VAL B 1 16 ? 34.937 22.579 71.038 1.00 40.70 13 VAL B CA 1
ATOM 670 C C . VAL B 1 16 ? 35.650 21.527 70.201 1.00 47.55 13 VAL B C 1
ATOM 671 O O . VAL B 1 16 ? 35.358 20.331 70.322 1.00 56.54 13 VAL B O 1
ATOM 675 N N . ARG B 1 17 ? 36.584 21.967 69.361 1.00 43.04 14 ARG B N 1
ATOM 676 C CA . ARG B 1 17 ? 37.325 21.084 68.470 1.00 41.85 14 ARG B CA 1
ATOM 677 C C . ARG B 1 17 ? 38.780 21.013 68.913 1.00 31.68 14 ARG B C 1
ATOM 678 O O . ARG B 1 17 ? 39.429 22.048 69.100 1.00 39.57 14 ARG B O 1
ATOM 686 N N . ASN B 1 18 ? 39.288 19.792 69.074 1.00 46.31 15 ASN B N 1
ATOM 687 C CA . ASN B 1 18 ? 40.664 19.554 69.494 1.00 48.77 15 ASN B CA 1
ATOM 688 C C . ASN B 1 18 ? 41.512 19.279 68.257 1.00 49.60 15 ASN B C 1
ATOM 689 O O . ASN B 1 18 ? 41.410 18.207 67.651 1.00 51.88 15 ASN B O 1
ATOM 694 N N . GLY B 1 19 ? 42.346 20.245 67.885 1.00 43.63 16 GLY B N 1
ATOM 695 C CA . GLY B 1 19 ? 43.261 20.109 66.772 1.00 57.02 16 GLY B CA 1
ATOM 696 C C . GLY B 1 19 ? 44.669 19.699 67.142 1.00 58.24 16 GLY B C 1
ATOM 697 O O . GLY B 1 19 ? 45.542 19.687 66.265 1.00 56.43 16 GLY B O 1
ATOM 698 N N . THR B 1 20 ? 44.925 19.366 68.403 1.00 66.40 17 THR B N 1
ATOM 699 C CA . THR B 1 20 ? 46.244 18.938 68.838 1.00 53.80 17 THR B CA 1
ATOM 700 C C . THR B 1 20 ? 46.379 17.422 68.721 1.00 66.77 17 THR B C 1
ATOM 701 O O . THR B 1 20 ? 45.429 16.707 68.397 1.00 59.35 17 THR B O 1
ATOM 705 N N . ASP B 1 21 ? 47.587 16.933 68.989 1.00 63.74 18 ASP B N 1
ATOM 706 C CA . ASP B 1 21 ? 47.880 15.507 68.938 1.00 66.91 18 ASP B CA 1
ATOM 707 C C . ASP B 1 21 ? 47.754 14.826 70.295 1.00 78.44 18 ASP B C 1
ATOM 708 O O . ASP B 1 21 ? 48.061 13.635 70.405 1.00 67.16 18 ASP B O 1
ATOM 713 N N . ARG B 1 22 ? 47.315 15.547 71.321 1.00 65.70 19 ARG B N 1
ATOM 714 C CA . ARG B 1 22 ? 47.164 15.013 72.663 1.00 58.00 19 ARG B CA 1
ATOM 715 C C . ARG B 1 22 ? 45.774 15.332 73.190 1.00 65.62 19 ARG B C 1
ATOM 716 O O . ARG B 1 22 ? 45.180 16.347 72.810 1.00 73.62 19 ARG B O 1
ATOM 724 N N . PRO B 1 23 ? 45.223 14.477 74.052 1.00 60.55 20 PRO B N 1
ATOM 725 C CA . PRO B 1 23 ? 43.909 14.769 74.638 1.00 59.82 20 PRO B CA 1
ATOM 726 C C . PRO B 1 23 ? 43.930 16.066 75.433 1.00 53.66 20 PRO B C 1
ATOM 727 O O . PRO B 1 23 ? 44.929 16.422 76.061 1.00 61.89 20 PRO B O 1
ATOM 731 N N . CYS B 1 24 ? 42.804 16.774 75.397 1.00 63.54 21 CYS B N 1
ATOM 732 C CA A CYS B 1 24 ? 42.647 18.047 76.083 0.50 58.32 21 CYS B CA 1
ATOM 733 C CA B CYS B 1 24 ? 42.659 18.039 76.100 0.50 58.32 21 CYS B CA 1
ATOM 734 C C . CYS B 1 24 ? 41.395 18.008 76.947 1.00 53.73 21 CYS B C 1
ATOM 735 O O . CYS B 1 24 ? 40.456 17.253 76.681 1.00 54.48 21 CYS B O 1
ATOM 740 N N . ARG B 1 25 ? 41.388 18.838 77.987 1.00 57.94 22 ARG B N 1
ATOM 741 C CA . ARG B 1 25 ? 40.283 18.914 78.931 1.00 52.80 22 ARG B CA 1
ATOM 742 C C . ARG B 1 25 ? 39.508 20.208 78.728 1.00 46.73 22 ARG B C 1
ATOM 743 O O . ARG B 1 25 ? 40.101 21.281 78.571 1.00 49.11 22 ARG B O 1
ATOM 751 N N . VAL B 1 26 ? 38.182 20.102 78.735 1.00 43.83 23 VAL B N 1
ATOM 752 C CA . VAL B 1 26 ? 37.289 21.234 78.519 1.00 40.31 23 VAL B CA 1
ATOM 753 C C . VAL B 1 26 ? 36.403 21.390 79.747 1.00 51.87 23 VAL B C 1
ATOM 754 O O . VAL B 1 26 ? 35.782 20.421 80.1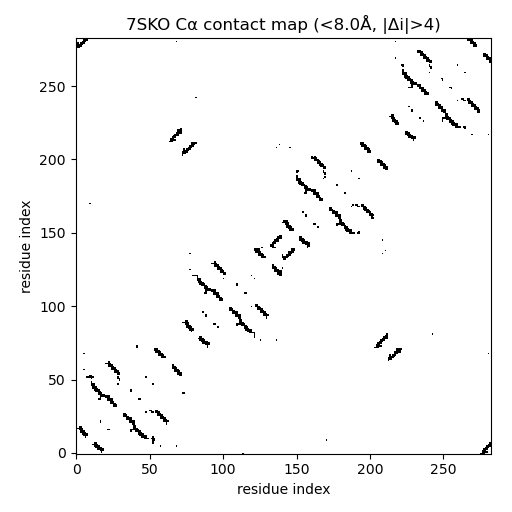97 1.00 49.71 23 VAL B O 1
ATOM 758 N N . ARG B 1 27 ? 36.350 22.606 80.286 1.00 39.30 24 ARG B N 1
ATOM 759 C CA . ARG B 1 27 ? 35.502 22.933 81.425 1.00 52.85 24 ARG B CA 1
ATOM 760 C C . ARG B 1 27 ? 34.493 23.985 80.989 1.00 52.77 24 ARG B C 1
ATOM 761 O O . ARG B 1 27 ? 34.878 25.071 80.541 1.00 52.23 24 ARG B O 1
ATOM 769 N N . VAL B 1 28 ? 33.208 23.665 81.120 1.00 44.10 25 VAL B N 1
ATOM 770 C CA . VAL B 1 28 ? 32.121 24.560 80.735 1.00 38.19 25 VAL B CA 1
ATOM 771 C C . VAL B 1 28 ? 31.383 24.976 81.999 1.00 56.78 25 VAL B C 1
ATOM 772 O O . VAL B 1 28 ? 30.857 24.127 82.730 1.00 49.84 25 VAL B O 1
ATOM 776 N N . THR B 1 29 ? 31.337 26.282 82.254 1.00 42.30 26 THR B N 1
ATOM 777 C CA . THR B 1 29 ? 30.680 26.838 83.429 1.00 61.15 26 THR B CA 1
ATOM 778 C C . THR B 1 29 ? 29.586 27.798 82.985 1.00 61.66 26 THR B C 1
ATOM 779 O O . THR B 1 29 ? 29.834 28.693 82.170 1.00 52.98 26 THR B O 1
ATOM 783 N N . ALA B 1 30 ? 28.381 27.610 83.522 1.00 45.61 27 ALA B N 1
ATOM 784 C CA . ALA B 1 30 ? 27.247 28.457 83.172 1.00 54.71 27 ALA B CA 1
ATOM 785 C C . ALA B 1 30 ? 26.179 28.329 84.247 1.00 68.06 27 ALA B C 1
ATOM 786 O O . ALA B 1 30 ? 25.812 27.212 84.625 1.00 61.31 27 ALA B O 1
ATOM 788 N N . GLY B 1 31 ? 25.687 29.468 84.731 1.00 64.89 28 GLY B N 1
ATOM 789 C CA . GLY B 1 31 ? 24.615 29.469 85.713 1.00 73.04 28 GLY B CA 1
ATOM 790 C C . GLY B 1 31 ? 24.974 28.815 87.027 1.00 73.47 28 GLY B C 1
ATOM 791 O O . GLY B 1 31 ? 24.088 28.306 87.723 1.00 73.04 28 GLY B O 1
ATOM 792 N N . GLY B 1 32 ? 26.255 28.811 87.388 1.00 60.58 29 GLY B N 1
ATOM 793 C CA . GLY B 1 32 ? 26.717 28.177 88.599 1.00 62.70 29 GLY B CA 1
ATOM 794 C C . GLY B 1 32 ? 27.054 26.708 88.456 1.00 77.40 29 GLY B C 1
ATOM 795 O O . GLY B 1 32 ? 27.768 26.166 89.307 1.00 87.87 29 GLY B O 1
ATOM 796 N N . GLU B 1 33 ? 26.569 26.053 87.405 1.00 66.76 30 GLU B N 1
ATOM 797 C CA . GLU B 1 33 ? 26.877 24.653 87.153 1.00 54.64 30 GLU B CA 1
ATOM 798 C C . GLU B 1 33 ? 28.159 24.543 86.341 1.00 80.20 30 GLU B C 1
ATOM 799 O O . GLU B 1 33 ? 28.393 25.328 85.416 1.00 70.85 30 GLU B O 1
ATOM 805 N N . THR B 1 34 ? 28.988 23.564 86.690 1.00 71.55 31 THR B N 1
ATOM 806 C CA . THR B 1 34 ? 30.262 23.345 86.021 1.00 63.89 31 THR B CA 1
ATOM 807 C C . THR B 1 34 ? 30.354 21.893 85.580 1.00 77.36 31 THR B C 1
ATOM 808 O O . THR B 1 34 ? 30.168 20.981 86.392 1.00 68.06 31 THR B O 1
ATOM 812 N N . ARG B 1 35 ? 30.640 21.685 84.298 1.00 46.23 32 ARG B N 1
ATOM 813 C CA . ARG B 1 35 ? 30.832 20.355 83.739 1.00 50.07 32 ARG B CA 1
ATOM 814 C C . ARG B 1 35 ? 32.185 20.297 83.049 1.00 64.80 32 ARG B C 1
ATOM 815 O O . ARG B 1 35 ? 32.583 21.243 82.362 1.00 59.14 32 ARG B O 1
ATOM 823 N N . GLU B 1 36 ? 32.892 19.186 83.240 1.00 54.57 33 GLU B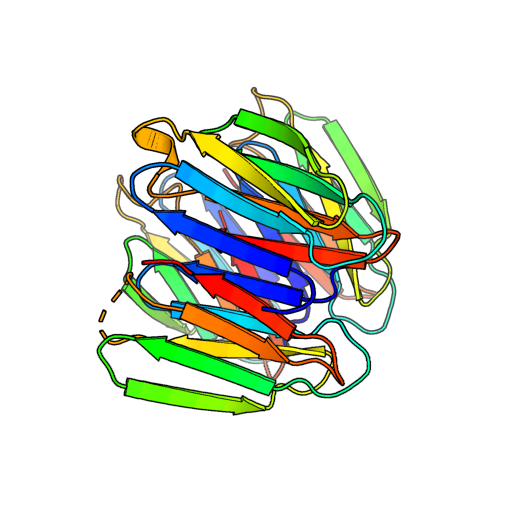 N 1
ATOM 824 C CA . GLU B 1 36 ? 34.226 18.996 82.690 1.00 60.17 33 GLU B CA 1
ATOM 825 C C . GLU B 1 36 ? 34.228 17.798 81.751 1.00 58.83 33 GLU B C 1
ATOM 826 O O . GLU B 1 36 ? 33.633 16.759 82.053 1.00 60.68 33 GLU B O 1
ATOM 832 N N . TYR B 1 37 ? 34.899 17.951 80.611 1.00 53.02 34 TYR B N 1
ATOM 833 C CA . TYR B 1 37 ? 34.931 16.927 79.579 1.00 53.79 34 TYR B CA 1
ATOM 834 C C . TYR B 1 37 ? 36.365 16.686 79.130 1.00 59.57 34 TYR B C 1
ATOM 835 O O . TYR B 1 37 ? 37.245 17.534 79.300 1.00 54.39 34 TYR B O 1
ATOM 844 N N . THR B 1 38 ? 36.588 15.508 78.555 1.00 65.65 35 THR B N 1
ATOM 845 C CA . THR B 1 38 ? 37.863 15.148 77.946 1.00 62.63 35 THR B CA 1
ATOM 846 C C . THR B 1 38 ? 37.632 14.926 76.459 1.00 73.70 35 THR B C 1
ATOM 847 O O . THR B 1 38 ? 36.821 14.077 76.074 1.00 62.38 35 THR B O 1
ATOM 851 N N . VAL B 1 39 ? 38.342 15.685 75.629 1.00 59.17 36 VAL B N 1
ATOM 852 C CA . VAL B 1 39 ? 38.182 15.638 74.180 1.00 61.97 36 VAL B CA 1
ATOM 853 C C . VAL B 1 39 ? 39.427 14.997 73.585 1.00 67.33 36 VAL B C 1
ATOM 854 O O . VAL B 1 39 ? 40.541 15.510 73.752 1.00 61.22 36 VAL B O 1
ATOM 858 N N . ASN B 1 40 ? 39.237 13.879 72.888 1.00 51.26 37 ASN B N 1
ATOM 859 C CA . ASN B 1 40 ? 40.343 13.183 72.258 1.00 64.52 37 ASN B CA 1
ATOM 860 C C . ASN B 1 40 ? 40.873 13.991 71.076 1.00 56.75 37 ASN B C 1
ATOM 861 O O . ASN B 1 40 ? 40.154 14.811 70.500 1.00 67.69 37 ASN B O 1
ATOM 866 N N . PRO B 1 41 ? 42.139 13.792 70.709 1.00 61.65 38 PRO B N 1
ATOM 867 C CA . PRO B 1 41 ? 42.680 14.496 69.540 1.00 55.39 38 PRO B CA 1
ATOM 868 C C . PRO B 1 41 ? 41.902 14.156 68.277 1.00 72.53 38 PRO B C 1
ATOM 869 O O . PRO B 1 41 ? 41.521 13.006 68.048 1.00 70.19 38 PRO B O 1
ATOM 873 N N . GLY B 1 42 ? 41.668 15.177 67.456 1.00 55.80 39 GLY B N 1
ATOM 874 C CA . GLY B 1 42 ? 40.939 15.002 66.217 1.00 68.93 39 GLY B CA 1
ATOM 875 C C . GLY B 1 42 ? 39.439 14.883 66.355 1.00 65.31 39 GLY B C 1
ATOM 876 O O . GLY B 1 42 ? 38.763 14.621 65.354 1.00 71.87 39 GLY B O 1
ATOM 877 N N . THR B 1 43 ? 38.893 15.066 67.553 1.00 68.91 40 THR B N 1
ATOM 878 C CA . THR B 1 43 ? 37.460 14.969 67.791 1.00 60.22 40 THR B CA 1
ATOM 879 C C . THR B 1 43 ? 36.886 16.353 68.077 1.00 64.47 40 THR B C 1
ATOM 880 O O . THR B 1 43 ? 37.601 17.359 68.116 1.00 69.88 40 THR B O 1
ATOM 884 N N . GLU B 1 44 ? 35.572 16.394 68.286 1.00 62.69 41 GLU B N 1
ATOM 885 C CA . GLU B 1 44 ? 34.862 17.644 68.513 1.00 71.10 41 GLU B CA 1
ATOM 886 C C . GLU B 1 44 ? 33.761 17.411 69.535 1.00 66.87 41 GLU B C 1
ATOM 887 O O . GLU B 1 44 ? 32.932 16.512 69.364 1.00 70.95 41 GLU B O 1
ATOM 893 N N . LEU B 1 45 ? 33.761 18.213 70.596 1.00 55.52 42 LEU B N 1
ATOM 894 C CA . LEU B 1 45 ? 32.773 18.096 71.659 1.00 61.24 42 LEU B CA 1
ATOM 895 C C . LEU B 1 45 ? 31.580 18.995 71.363 1.00 62.87 42 LEU B C 1
ATOM 896 O O . LEU B 1 45 ? 31.750 20.160 70.991 1.00 56.72 42 LEU B O 1
ATOM 901 N N . GLU B 1 46 ? 30.377 18.450 71.527 1.00 53.64 43 GLU B N 1
ATOM 902 C CA . GLU B 1 46 ? 29.139 19.206 71.376 1.00 48.94 43 GLU B CA 1
ATOM 903 C C . GLU B 1 46 ? 28.378 19.147 72.692 1.00 49.12 43 GLU B C 1
ATOM 904 O O . GLU B 1 46 ? 28.054 18.057 73.176 1.00 61.01 43 GLU B O 1
ATOM 910 N N . VAL B 1 47 ? 28.099 20.314 73.267 1.00 58.96 44 VAL B N 1
ATOM 911 C CA . VAL B 1 47 ? 27.461 20.422 74.573 1.00 52.92 44 VAL B CA 1
ATOM 912 C C . VAL B 1 47 ? 26.321 21.427 74.471 1.00 73.30 44 VAL B C 1
ATOM 913 O O . VAL B 1 47 ? 26.497 22.517 73.915 1.00 70.79 44 VAL B O 1
ATOM 917 N N . GLU B 1 48 ? 25.158 21.058 75.000 1.00 73.29 45 GLU B N 1
ATOM 918 C CA . GLU B 1 48 ? 23.978 21.913 74.981 1.00 73.06 45 GLU B CA 1
ATOM 919 C C . GLU B 1 48 ? 23.822 22.604 76.329 1.00 85.87 45 GLU B C 1
ATOM 920 O O . GLU B 1 48 ? 23.902 21.956 77.378 1.00 94.18 45 GLU B O 1
ATOM 922 N N . LEU B 1 49 ? 23.603 23.914 76.296 1.00 75.43 46 LEU B N 1
ATOM 923 C CA . LEU B 1 49 ? 23.397 24.712 77.494 1.00 70.40 46 LEU B CA 1
ATOM 924 C C . LEU B 1 49 ? 21.911 24.971 77.715 1.00 95.23 46 LEU B C 1
ATOM 925 O O . LEU B 1 49 ? 21.103 24.944 76.784 1.00 83.84 46 LEU B O 1
ATOM 930 N N . SER B 1 50 ? 21.562 25.227 78.972 1.00 93.04 47 SER B N 1
ATOM 931 C CA . SER B 1 50 ? 20.182 25.520 79.339 1.00 82.93 47 SER B CA 1
ATOM 932 C C . SER B 1 50 ? 19.909 27.019 79.267 1.00 76.26 47 SER B C 1
ATOM 933 O O . SER B 1 50 ? 20.547 27.738 78.498 1.00 65.02 47 SER B O 1
ATOM 935 N N . ASN B 1 55 ? 23.066 32.305 77.016 1.00 92.67 52 ASN B N 1
ATOM 936 C CA . ASN B 1 55 ? 24.386 32.517 76.433 1.00 95.71 52 ASN B CA 1
ATOM 937 C C . ASN B 1 55 ? 25.221 33.480 77.270 1.00 112.90 52 ASN B C 1
ATOM 938 O O . ASN B 1 55 ? 25.586 34.563 76.813 1.00 125.56 52 ASN B O 1
ATOM 943 N N . ASN B 1 56 ? 25.516 33.076 78.501 1.00 87.35 53 ASN B N 1
ATOM 944 C CA . ASN B 1 56 ? 26.379 33.818 79.415 1.00 84.11 53 ASN B CA 1
ATOM 945 C C . ASN B 1 56 ? 27.362 32.867 80.083 1.00 90.41 53 ASN B C 1
ATOM 946 O O . ASN B 1 56 ? 27.563 32.884 81.299 1.00 92.06 53 ASN B O 1
ATOM 948 N N . ALA B 1 57 ? 27.993 32.019 79.276 1.00 71.67 54 ALA B N 1
ATOM 949 C CA . ALA B 1 57 ? 28.786 30.901 79.756 1.00 58.95 54 ALA B CA 1
ATOM 950 C C . ALA B 1 57 ? 30.279 31.173 79.591 1.00 66.19 54 ALA B C 1
ATOM 951 O O . ALA B 1 57 ? 30.702 32.264 79.190 1.00 64.03 54 ALA B O 1
ATOM 953 N N . GLU B 1 58 ? 31.082 30.160 79.908 1.00 49.72 55 GLU B N 1
ATOM 954 C CA . GLU B 1 58 ? 32.533 30.242 79.827 1.00 41.01 55 GLU B CA 1
ATOM 955 C C . GLU B 1 58 ? 33.076 28.864 79.484 1.00 52.62 55 GLU B C 1
ATOM 956 O O . GLU B 1 58 ? 32.653 27.867 80.075 1.00 50.95 55 GLU B O 1
ATOM 962 N N . VAL B 1 59 ? 34.006 28.812 78.534 1.00 48.99 56 VAL B N 1
ATOM 963 C CA . VAL B 1 59 ? 34.647 27.568 78.121 1.00 43.00 56 VAL B CA 1
ATOM 964 C C . VAL B 1 59 ? 36.138 27.694 78.391 1.00 45.58 56 VAL B C 1
ATOM 965 O O . VAL B 1 59 ? 36.791 28.617 77.886 1.00 42.12 56 VAL B O 1
ATOM 969 N N . GLU B 1 60 ? 36.675 26.771 79.184 1.00 37.80 57 GLU B N 1
ATOM 970 C CA . GLU B 1 60 ? 38.101 26.710 79.473 1.00 36.58 57 GLU B CA 1
ATOM 971 C C . GLU B 1 60 ? 38.660 25.413 78.909 1.00 34.33 57 GLU B C 1
ATOM 972 O O . GLU B 1 60 ? 38.120 24.334 79.173 1.00 44.70 57 GLU B O 1
ATOM 978 N N . VAL B 1 61 ? 39.734 25.522 78.132 1.00 41.20 58 VAL B N 1
ATOM 979 C CA . VAL B 1 61 ? 40.368 24.378 77.488 1.00 50.29 58 VAL B CA 1
ATOM 980 C C . VAL B 1 61 ? 41.791 24.262 78.013 1.00 50.06 58 VAL B C 1
ATOM 981 O O . VAL B 1 61 ? 42.542 25.244 78.008 1.00 46.64 58 VAL B O 1
ATOM 985 N N . GLU B 1 62 ? 42.155 23.066 78.469 1.00 46.24 59 GLU B N 1
ATOM 986 C CA . GLU B 1 62 ? 43.486 22.792 78.996 1.00 50.88 59 GLU B CA 1
ATOM 987 C C . GLU B 1 62 ? 44.158 21.751 78.115 1.00 47.04 59 GLU B C 1
ATOM 988 O O . GLU B 1 62 ? 43.670 20.622 77.999 1.00 54.91 59 GLU B O 1
ATOM 994 N N . CYS B 1 63 ? 45.275 22.130 77.502 1.00 46.11 60 CYS B N 1
ATOM 995 C CA A CYS B 1 63 ? 46.071 21.244 76.655 0.50 56.47 60 CYS B CA 1
ATOM 996 C CA B CYS B 1 63 ? 46.066 21.231 76.666 0.50 55.47 60 CYS B CA 1
ATOM 997 C C . CYS B 1 63 ? 47.466 21.170 77.267 1.00 57.06 60 CYS B C 1
ATOM 998 O O . CYS B 1 63 ? 48.277 22.082 77.078 1.00 49.71 60 CYS B O 1
ATOM 1003 N N . GLY B 1 64 ? 47.745 20.092 77.992 1.00 55.37 61 GLY B N 1
ATOM 1004 C CA . GLY B 1 64 ? 49.010 20.013 78.704 1.00 54.75 61 GLY B CA 1
ATOM 1005 C C . GLY B 1 64 ? 49.018 21.027 79.831 1.00 54.25 61 GLY B C 1
ATOM 1006 O O . GLY B 1 64 ? 48.107 21.065 80.666 1.00 61.32 61 GLY B O 1
ATOM 1007 N N . ASN B 1 65 ? 50.052 21.865 79.864 1.00 60.54 62 ASN B N 1
ATOM 1008 C CA . ASN B 1 65 ? 50.119 22.958 80.825 1.00 66.84 62 ASN B CA 1
ATOM 1009 C C . ASN B 1 65 ? 49.506 24.251 80.302 1.00 69.84 62 ASN B C 1
ATOM 1010 O O . ASN B 1 65 ? 49.393 25.216 81.065 1.00 75.55 62 ASN B O 1
ATOM 1015 N N . GLU B 1 66 ? 49.108 24.294 79.034 1.00 60.29 63 GLU B N 1
ATOM 1016 C CA . GLU B 1 66 ? 48.540 25.495 78.439 1.00 60.56 63 GLU B CA 1
ATOM 1017 C C . GLU B 1 66 ? 47.036 25.530 78.675 1.00 55.53 63 GLU B C 1
ATOM 1018 O O . GLU B 1 66 ? 46.348 24.519 78.499 1.00 58.40 63 GLU B O 1
ATOM 1020 N N . LYS B 1 67 ? 46.530 26.695 79.070 1.00 56.48 64 LYS B N 1
ATOM 1021 C CA . LYS B 1 67 ? 45.113 26.895 79.330 1.00 54.71 64 LYS B CA 1
ATOM 1022 C C . LYS B 1 67 ? 44.585 28.024 78.458 1.00 42.82 64 LYS B C 1
ATOM 1023 O O . LYS B 1 67 ? 45.252 29.049 78.278 1.00 50.99 64 LYS B O 1
ATOM 1025 N N . TYR B 1 68 ? 43.387 27.828 77.913 1.00 49.41 65 TYR B N 1
ATOM 1026 C CA . TYR B 1 68 ? 42.731 28.817 77.072 1.00 54.09 65 TYR B CA 1
ATOM 1027 C C . TYR B 1 68 ? 41.300 29.000 77.553 1.00 44.08 65 TYR B C 1
ATOM 1028 O O . TYR B 1 68 ? 40.612 28.022 77.862 1.00 50.34 65 TYR B O 1
ATOM 1037 N N . ARG B 1 69 ? 40.857 30.253 77.617 1.00 38.47 66 ARG B N 1
ATOM 1038 C CA . ARG B 1 69 ? 39.560 30.587 78.187 1.00 41.52 66 ARG B CA 1
ATOM 1039 C C . ARG B 1 69 ? 38.778 31.466 77.223 1.00 42.95 66 ARG B C 1
ATOM 1040 O O . ARG B 1 69 ? 39.321 32.420 76.657 1.00 48.87 66 ARG B O 1
ATOM 1048 N N . PHE B 1 70 ? 37.499 31.139 77.045 1.00 46.93 67 PHE B N 1
ATOM 1049 C CA . PHE B 1 70 ? 36.594 31.906 76.195 1.00 38.43 67 PHE B CA 1
ATOM 1050 C C . PHE B 1 70 ? 35.374 32.277 77.026 1.00 43.37 67 PHE B C 1
ATOM 1051 O O . PHE B 1 70 ? 34.525 31.423 77.303 1.00 46.40 67 PHE B O 1
ATOM 1059 N N . GLN B 1 71 ? 35.289 33.542 77.425 1.00 43.55 68 GLN B N 1
ATOM 1060 C CA . GLN B 1 71 ? 34.196 34.034 78.252 1.00 54.06 68 GLN B CA 1
ATOM 1061 C C . GLN B 1 71 ? 33.146 34.678 77.357 1.00 73.97 68 GLN B C 1
ATOM 1062 O O . GLN B 1 71 ? 33.433 35.661 76.663 1.00 61.31 68 GLN B O 1
ATOM 1064 N N . LEU B 1 72 ? 31.935 34.123 77.373 1.00 63.77 69 LEU B N 1
ATOM 1065 C CA . LEU B 1 72 ? 30.841 34.667 76.580 1.00 61.40 69 LEU B CA 1
ATOM 1066 C C . LEU B 1 72 ? 29.994 35.661 77.362 1.00 62.83 69 LEU B C 1
ATOM 1067 O O . LEU B 1 72 ? 29.485 36.626 76.778 1.00 99.97 69 LEU B O 1
ATOM 1072 N N . GLY B 1 73 ? 29.833 35.451 78.664 1.00 74.15 70 GLY B N 1
ATOM 1073 C CA . GLY B 1 73 ? 29.028 36.334 79.485 1.00 8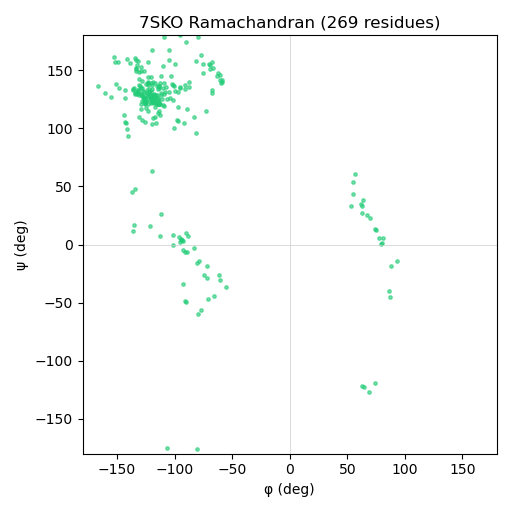9.45 70 GLY B CA 1
ATOM 1074 C C . GLY B 1 73 ? 29.550 37.756 79.532 1.00 91.55 70 GLY B C 1
ATOM 1075 O O . GLY B 1 73 ? 28.842 38.698 79.175 1.00 98.49 70 GLY B O 1
ATOM 1077 N N . HIS C 1 2 ? 43.207 30.311 81.973 1.00 58.68 -1 HIS C N 1
ATOM 1078 C CA . HIS C 1 2 ? 43.485 31.372 81.011 1.00 63.37 -1 HIS C CA 1
ATOM 1079 C C . HIS C 1 2 ? 44.938 31.821 81.085 1.00 76.43 -1 HIS C C 1
ATOM 1080 O O . HIS C 1 2 ? 45.222 33.009 81.241 1.00 78.07 -1 HIS C O 1
ATOM 1082 N N . MET C 1 3 ? 45.860 30.865 80.972 1.00 72.43 0 MET C N 1
ATOM 1083 C CA . MET C 1 3 ? 47.279 31.199 81.014 1.00 60.01 0 MET C CA 1
ATOM 1084 C C . MET C 1 3 ? 47.746 31.794 79.690 1.00 49.84 0 MET C C 1
ATOM 1085 O O . MET C 1 3 ? 48.271 32.911 79.648 1.00 82.90 0 MET C O 1
ATOM 1090 N N . ARG C 1 4 ? 47.553 31.059 78.594 1.00 56.50 1 ARG C N 1
ATOM 1091 C CA . ARG C 1 4 ? 48.086 31.486 77.304 1.00 54.10 1 ARG C CA 1
ATOM 1092 C C . ARG C 1 4 ? 47.206 32.550 76.655 1.00 50.58 1 ARG C C 1
ATOM 1093 O O . ARG C 1 4 ? 47.661 33.666 76.383 1.00 49.92 1 ARG C O 1
ATOM 1095 N N . ILE C 1 5 ? 45.945 32.219 76.388 1.00 46.28 2 ILE C N 1
ATOM 1096 C CA . ILE C 1 5 ? 45.032 33.108 75.679 1.00 46.70 2 ILE C CA 1
ATOM 1097 C C . ILE C 1 5 ? 43.716 33.172 76.440 1.00 45.74 2 ILE C C 1
ATOM 1098 O O . ILE C 1 5 ? 43.175 32.137 76.844 1.00 42.76 2 ILE C O 1
ATOM 1103 N N . GLU C 1 6 ? 43.207 34.387 76.636 1.00 39.51 3 GLU C N 1
ATOM 1104 C CA . GLU C 1 6 ? 41.901 34.613 77.240 1.00 48.57 3 GLU C CA 1
ATOM 1105 C C . GLU C 1 6 ? 41.101 35.530 76.329 1.00 56.53 3 GLU C C 1
ATOM 1106 O O . GLU C 1 6 ? 41.593 36.588 75.923 1.00 48.43 3 GLU C O 1
ATOM 1112 N N . VAL C 1 7 ? 39.876 35.123 76.002 1.00 45.89 4 VAL C N 1
ATOM 1113 C CA . VAL C 1 7 ? 38.999 35.885 75.121 1.00 47.84 4 VAL C CA 1
ATOM 1114 C C . VAL C 1 7 ? 37.676 36.117 75.837 1.00 44.92 4 VAL C C 1
ATOM 1115 O O . VAL C 1 7 ? 37.039 35.163 76.296 1.00 44.93 4 VAL C O 1
ATOM 1119 N N . ARG C 1 8 ? 37.264 37.380 75.928 1.00 37.02 5 ARG C N 1
ATOM 1120 C CA . ARG C 1 8 ? 36.000 37.752 76.547 1.00 44.67 5 ARG C CA 1
ATOM 1121 C C . ARG C 1 8 ? 35.224 38.669 75.614 1.00 52.66 5 ARG C C 1
ATOM 1122 O O . ARG C 1 8 ? 35.793 39.587 75.017 1.00 55.58 5 ARG C O 1
ATOM 1124 N N . VAL C 1 9 ? 33.924 38.413 75.489 1.00 53.10 6 VAL C N 1
ATOM 1125 C CA . VAL C 1 9 ? 33.029 39.208 74.653 1.00 48.37 6 VAL C CA 1
ATOM 1126 C C . VAL C 1 9 ? 31.832 39.607 75.507 1.00 62.65 6 VAL C C 1
ATOM 1127 O O . VAL C 1 9 ? 30.977 38.766 75.812 1.00 62.68 6 VAL C O 1
ATOM 1131 N N . ASP C 1 10 ? 31.767 40.881 75.893 1.00 66.16 7 ASP C N 1
ATOM 1132 C CA . ASP C 1 10 ? 30.629 41.392 76.645 1.00 70.57 7 ASP C CA 1
ATOM 1133 C C . ASP C 1 10 ? 30.469 42.881 76.372 1.00 75.76 7 ASP C C 1
ATOM 1134 O O . ASP C 1 10 ? 31.389 43.546 75.891 1.00 73.63 7 ASP C O 1
ATOM 1139 N N . ASN C 1 11 ? 29.269 43.388 76.666 1.00 83.03 8 ASN C N 1
ATOM 1140 C CA . ASN C 1 11 ? 28.975 44.822 76.614 1.00 95.98 8 ASN C CA 1
ATOM 1141 C C . ASN C 1 11 ? 29.340 45.431 75.263 1.00 84.67 8 ASN C C 1
ATOM 1142 O O . ASN C 1 11 ? 29.746 46.593 75.178 1.00 84.79 8 ASN C O 1
ATOM 1147 N N . GLY C 1 12 ? 29.196 44.650 74.197 1.00 77.34 9 GLY C N 1
ATOM 1148 C CA . GLY C 1 12 ? 29.566 45.121 72.872 1.00 70.03 9 GLY C CA 1
ATOM 1149 C C . GLY C 1 12 ? 31.040 45.417 72.710 1.00 70.61 9 GLY C C 1
ATOM 1150 O O . GLY C 1 12 ? 31.405 46.393 72.043 1.00 69.36 9 GLY C O 1
ATOM 1151 N N . ARG C 1 13 ? 31.902 44.597 73.309 1.00 52.12 10 ARG C N 1
ATOM 1152 C CA . ARG C 1 13 ? 33.340 44.752 73.141 1.00 53.40 10 ARG C CA 1
ATOM 1153 C C . ARG C 1 13 ? 34.008 43.394 73.296 1.00 59.94 10 ARG C C 1
ATOM 1154 O O . ARG C 1 13 ? 33.464 42.477 73.918 1.00 55.00 10 ARG C O 1
ATOM 1162 N N . VAL C 1 14 ? 35.204 43.280 72.723 1.00 54.12 11 VAL C N 1
ATOM 1163 C CA . VAL C 1 14 ? 35.958 42.034 72.689 1.00 47.55 11 VAL C CA 1
ATOM 1164 C C . VAL C 1 14 ? 37.306 42.260 73.358 1.00 58.86 11 VAL C C 1
ATOM 1165 O O . VAL C 1 14 ? 37.980 43.261 73.092 1.00 64.40 11 VAL C O 1
ATOM 1169 N N . ARG C 1 15 ? 37.692 41.333 74.232 1.00 53.04 12 ARG C N 1
ATOM 1170 C CA . ARG C 1 15 ? 38.965 41.393 74.936 1.00 44.33 12 ARG C CA 1
ATOM 1171 C C . ARG C 1 15 ? 39.793 40.160 74.612 1.00 38.29 12 ARG C C 1
ATOM 1172 O O . ARG C 1 15 ? 39.287 39.035 74.672 1.00 56.66 12 ARG C O 1
ATOM 1180 N N . VAL C 1 16 ? 41.060 40.377 74.272 1.00 42.26 13 VAL C N 1
ATOM 1181 C CA . VAL C 1 16 ? 42.022 39.305 74.051 1.00 45.62 13 VAL C CA 1
ATOM 1182 C C . VAL C 1 16 ? 43.255 39.614 74.884 1.00 45.94 13 VAL C C 1
ATOM 1183 O O . VAL C 1 16 ? 43.881 40.667 74.704 1.00 45.60 13 VAL C 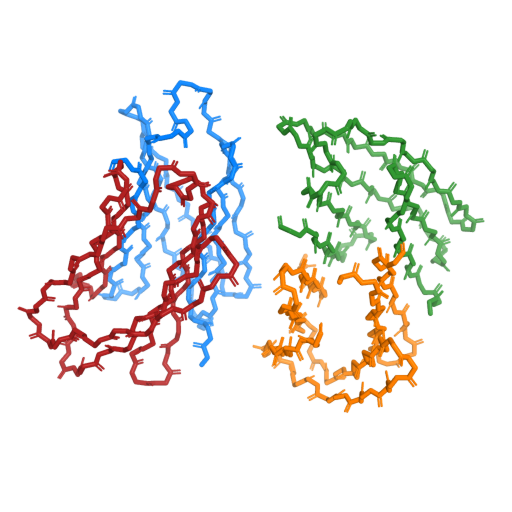O 1
ATOM 1187 N N . ARG C 1 17 ? 43.604 38.709 75.793 1.00 43.95 14 ARG C N 1
ATOM 1188 C CA . ARG C 1 17 ? 44.777 38.858 76.642 1.00 52.72 14 ARG C CA 1
ATOM 1189 C C . ARG C 1 17 ? 45.855 37.891 76.177 1.00 37.62 14 ARG C C 1
ATOM 1190 O O . ARG C 1 17 ? 45.613 36.683 76.081 1.00 42.45 14 ARG C O 1
ATOM 1198 N N . ASN C 1 18 ? 47.041 38.424 75.893 1.00 52.04 15 ASN C N 1
ATOM 1199 C CA . ASN C 1 18 ? 48.174 37.622 75.436 1.00 60.93 15 ASN C CA 1
ATOM 1200 C C . ASN C 1 18 ? 48.984 37.200 76.655 1.00 57.34 15 ASN C C 1
ATOM 1201 O O . ASN C 1 18 ? 49.714 38.004 77.240 1.00 62.11 15 ASN C O 1
ATOM 1206 N N . GLY C 1 19 ? 48.852 35.932 77.043 1.00 58.87 16 GLY C N 1
ATOM 1207 C CA . GLY C 1 19 ? 49.642 35.382 78.125 1.00 67.78 16 GLY C CA 1
ATOM 1208 C C . GLY C 1 19 ? 50.923 34.703 77.704 1.00 57.09 16 GLY C C 1
ATOM 1209 O O . GLY C 1 19 ? 51.703 34.282 78.562 1.00 66.99 16 GLY C O 1
ATOM 1210 N N . THR C 1 20 ? 51.160 34.582 76.400 1.00 65.70 17 THR C N 1
ATOM 1211 C CA . THR C 1 20 ? 52.388 33.989 75.896 1.00 59.46 17 THR C CA 1
ATOM 1212 C C . THR C 1 20 ? 53.519 35.014 75.944 1.00 63.34 17 THR C C 1
ATOM 1213 O O . THR C 1 20 ? 53.335 36.165 76.350 1.00 69.50 17 THR C O 1
ATOM 1217 N N . ASP C 1 21 ? 54.711 34.591 75.528 1.00 65.82 18 ASP C N 1
ATOM 1218 C CA . ASP C 1 21 ? 55.888 35.448 75.534 1.00 71.93 18 ASP C CA 1
ATOM 1219 C C . ASP C 1 21 ? 56.217 36.012 74.157 1.00 82.36 18 ASP C C 1
ATOM 1220 O O . ASP C 1 21 ? 57.273 36.630 73.988 1.00 94.68 18 ASP C O 1
ATOM 1225 N N . ARG C 1 22 ? 55.3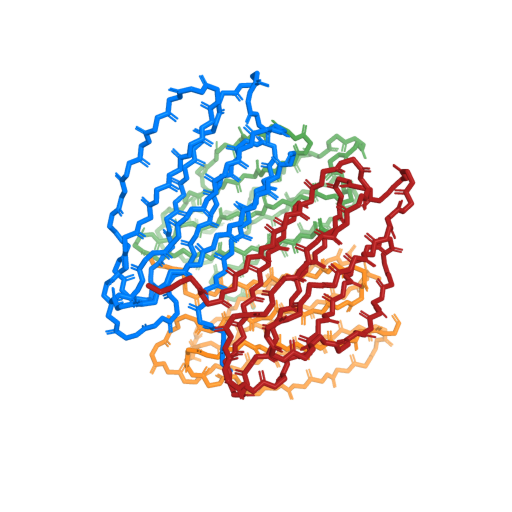44 35.818 73.173 1.00 60.25 19 ARG C N 1
ATOM 1226 C CA . ARG C 1 22 ? 55.573 36.319 71.830 1.00 67.20 19 ARG C CA 1
ATOM 1227 C C . ARG C 1 22 ? 54.341 37.058 71.331 1.00 71.19 19 ARG C C 1
ATOM 1228 O O . ARG C 1 22 ? 53.214 36.723 71.710 1.00 66.04 19 ARG C O 1
ATOM 1230 N N . PRO C 1 23 ? 54.527 38.075 70.489 1.00 75.95 20 PRO C N 1
ATOM 1231 C CA . PRO C 1 23 ? 53.371 38.776 69.919 1.00 65.08 20 PRO C CA 1
ATOM 1232 C C . PRO C 1 23 ? 52.537 37.847 69.051 1.00 56.54 20 PRO C C 1
ATOM 1233 O O . PRO C 1 23 ? 53.062 36.961 68.373 1.00 76.05 20 PRO C O 1
ATOM 1237 N N . CYS C 1 24 ? 51.223 38.057 69.076 1.00 62.20 21 CYS C N 1
ATOM 1238 C CA . CYS C 1 24 ? 50.294 37.252 68.299 1.00 59.11 21 CYS C CA 1
ATOM 1239 C C . CYS C 1 24 ? 49.300 38.155 67.584 1.00 56.49 21 CYS C C 1
ATOM 1240 O O . CYS C 1 24 ? 48.957 39.237 68.068 1.00 47.89 21 CYS C O 1
ATOM 1243 N N . ARG C 1 25 ? 48.845 37.697 66.421 1.00 44.86 22 ARG C N 1
ATOM 1244 C CA . ARG C 1 25 ? 47.895 38.441 65.608 1.00 56.81 22 ARG C CA 1
ATOM 1245 C C . ARG C 1 25 ? 46.469 38.045 65.967 1.00 60.75 22 ARG C C 1
ATOM 1246 O O . ARG C 1 25 ? 46.169 36.864 66.163 1.00 54.85 22 ARG C O 1
ATOM 1254 N N . VAL C 1 26 ? 45.592 39.043 66.059 1.00 51.69 23 VAL C N 1
ATOM 1255 C CA . VAL C 1 26 ? 44.187 38.839 66.388 1.00 45.38 23 VAL C CA 1
ATOM 1256 C C . VAL C 1 26 ? 43.341 39.377 65.243 1.00 48.15 23 VAL C C 1
ATOM 1257 O O . VAL C 1 26 ? 43.490 40.539 64.847 1.00 55.62 23 VAL C O 1
ATOM 1261 N N . ARG C 1 27 ? 42.458 38.535 64.714 1.00 34.60 24 ARG C N 1
ATOM 1262 C CA . ARG C 1 27 ? 41.537 38.915 63.651 1.00 44.19 24 ARG C CA 1
ATOM 1263 C C . ARG C 1 27 ? 40.114 38.850 64.189 1.00 34.01 24 ARG C C 1
ATOM 1264 O O . ARG C 1 27 ? 39.681 37.802 64.680 1.00 44.24 24 ARG C O 1
ATOM 1272 N N . VAL C 1 28 ? 39.394 39.964 64.096 1.00 37.80 25 VAL C N 1
ATOM 1273 C CA . VAL C 1 28 ? 38.020 40.066 64.573 1.00 36.25 25 VAL C CA 1
ATOM 1274 C C . VAL C 1 28 ? 37.115 40.262 63.366 1.00 49.68 25 VAL C C 1
ATOM 1275 O O . VAL C 1 28 ? 37.201 41.286 62.675 1.00 42.57 25 VAL C O 1
ATOM 1279 N N . THR C 1 29 ? 36.247 39.287 63.113 1.00 40.88 26 THR C N 1
ATOM 1280 C CA . THR C 1 29 ? 35.288 39.341 62.016 1.00 47.97 26 THR C CA 1
ATOM 1281 C C . THR C 1 29 ? 33.883 39.413 62.597 1.00 48.72 26 THR C C 1
ATOM 1282 O O . THR C 1 29 ? 33.480 38.532 63.364 1.00 51.92 26 THR C O 1
ATOM 1286 N N . ALA C 1 30 ? 33.141 40.454 62.225 1.00 54.73 27 ALA C N 1
ATOM 1287 C CA . ALA C 1 30 ? 31.795 40.657 62.741 1.00 61.87 27 ALA C CA 1
ATOM 1288 C C . ALA C 1 30 ? 31.092 41.709 61.898 1.00 68.92 27 ALA C C 1
ATOM 1289 O O . ALA C 1 30 ? 31.685 42.737 61.561 1.00 62.99 27 ALA C O 1
ATOM 1291 N N . GLY C 1 31 ? 29.829 41.445 61.568 1.00 77.60 28 GLY C N 1
ATOM 1292 C CA . GLY C 1 31 ? 29.036 42.391 60.800 1.00 63.35 28 GLY C CA 1
ATOM 1293 C C . GLY C 1 31 ? 29.563 42.662 59.410 1.00 75.79 28 GLY C C 1
ATOM 1294 O O . GLY C 1 31 ? 29.425 43.783 58.909 1.00 80.53 28 GLY C O 1
ATOM 1295 N N . GLY C 1 32 ? 30.168 41.665 58.770 1.00 74.58 29 GLY C N 1
ATOM 1296 C CA . GLY C 1 32 ? 30.711 41.832 57.440 1.00 65.73 29 GLY C CA 1
ATOM 1297 C C . GLY C 1 32 ? 32.053 42.525 57.375 1.00 84.72 29 GLY C C 1
ATOM 1298 O O . GLY C 1 32 ? 32.583 42.707 56.272 1.00 91.60 29 GLY C O 1
ATOM 1299 N N . GLU C 1 33 ? 32.622 42.913 58.513 1.00 71.06 30 GLU C N 1
ATOM 1300 C CA . GLU C 1 33 ? 33.902 43.600 58.564 1.00 69.25 30 GLU C CA 1
ATOM 1301 C C . GLU C 1 33 ? 34.954 42.699 59.195 1.00 63.13 30 GLU C C 1
ATOM 1302 O O . GLU C 1 33 ? 34.664 41.918 60.106 1.00 59.58 30 GLU C O 1
ATOM 1308 N N . THR C 1 34 ? 36.183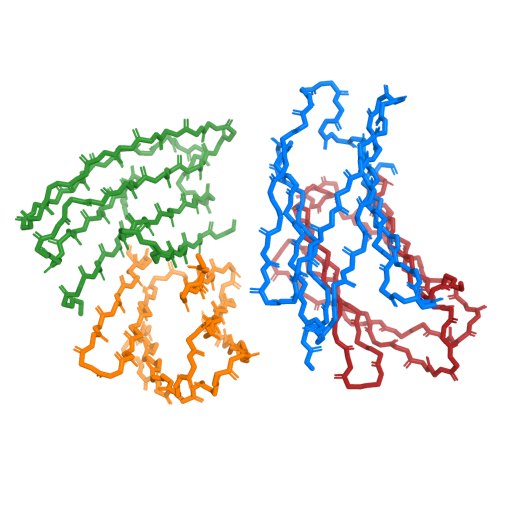 42.814 58.699 1.00 51.13 31 THR C N 1
ATOM 1309 C CA . THR C 1 34 ? 37.319 42.062 59.216 1.00 49.29 31 THR C CA 1
ATOM 1310 C C . THR C 1 34 ? 38.403 43.045 59.631 1.00 65.31 31 THR C C 1
ATOM 1311 O O . THR C 1 34 ? 38.878 43.834 58.807 1.00 57.97 31 THR C O 1
ATOM 1315 N N . ARG C 1 35 ? 38.787 42.999 60.904 1.00 51.20 32 ARG C N 1
ATOM 1316 C CA . ARG C 1 35 ? 39.821 43.865 61.452 1.00 51.38 32 ARG C CA 1
ATOM 1317 C C . ARG C 1 35 ? 40.910 43.008 62.076 1.00 52.94 32 ARG C C 1
ATOM 1318 O O . ARG C 1 35 ? 40.616 42.074 62.830 1.00 51.72 32 ARG C O 1
ATOM 1326 N N . GLU C 1 36 ? 42.162 43.325 61.763 1.00 42.95 33 GLU C N 1
ATOM 1327 C CA . GLU C 1 36 ? 43.312 42.580 62.253 1.00 48.23 33 GLU C CA 1
ATOM 1328 C C . GLU C 1 36 ? 44.130 43.449 63.197 1.00 57.31 33 GLU C C 1
ATOM 1329 O O . GLU C 1 36 ? 44.374 44.628 62.920 1.00 54.64 33 GLU C O 1
ATOM 1335 N N . TYR C 1 37 ? 44.549 42.860 64.315 1.00 43.95 34 TYR C N 1
ATOM 1336 C CA . TYR C 1 37 ? 45.336 43.551 65.323 1.00 56.24 34 TYR C CA 1
ATOM 1337 C C . TYR C 1 37 ? 46.513 42.681 65.737 1.00 47.18 34 TYR C C 1
ATOM 1338 O O . TYR C 1 37 ? 46.506 41.460 65.561 1.00 56.87 34 TYR C O 1
ATOM 1347 N N . THR C 1 38 ? 47.534 43.331 66.288 1.00 53.78 35 THR C N 1
ATOM 1348 C CA . THR C 1 38 ? 48.683 42.655 66.874 1.00 58.89 35 THR C CA 1
ATOM 1349 C C . THR C 1 38 ? 48.771 43.060 68.337 1.00 69.19 35 THR C C 1
ATOM 1350 O O . THR C 1 38 ? 48.848 44.253 68.649 1.00 74.05 35 THR C O 1
ATOM 1354 N N . VAL C 1 39 ? 48.754 42.074 69.230 1.00 54.51 36 VAL C N 1
ATOM 1355 C CA . VAL C 1 39 ? 48.810 42.310 70.667 1.00 55.24 36 VAL C CA 1
ATOM 1356 C C . VAL C 1 39 ? 50.132 41.764 71.192 1.00 55.20 36 VAL C C 1
ATOM 1357 O O . VAL C 1 39 ? 50.571 40.676 70.795 1.00 70.52 36 VAL C O 1
ATOM 1361 N N . ASN C 1 40 ? 50.792 42.548 72.035 1.00 71.43 37 ASN C N 1
ATOM 1362 C CA . ASN C 1 40 ? 52.094 42.189 72.565 1.00 67.05 37 ASN C CA 1
ATOM 1363 C C . ASN C 1 40 ? 51.953 41.235 73.746 1.00 64.66 37 ASN C C 1
ATOM 1364 O O . ASN C 1 40 ? 50.892 41.159 74.371 1.00 71.61 37 ASN C O 1
ATOM 1369 N N . PRO C 1 41 ? 53.004 40.476 74.059 1.00 71.95 38 PRO C N 1
ATOM 1370 C CA . PRO C 1 41 ? 52.951 39.606 75.239 1.00 64.09 38 PRO C CA 1
ATOM 1371 C C . PRO C 1 41 ? 52.704 40.407 76.510 1.00 76.15 38 PRO C C 1
ATOM 1372 O O . PRO C 1 41 ? 53.246 41.498 76.696 1.00 76.39 38 PRO C O 1
ATOM 1376 N N . GLY C 1 42 ? 51.869 39.851 77.385 1.00 69.07 39 GLY C N 1
ATOM 1377 C CA . GLY C 1 42 ? 51.531 40.517 78.627 1.00 67.40 39 GLY C CA 1
ATOM 1378 C C . GLY C 1 42 ? 50.593 41.694 78.497 1.00 76.97 39 GLY C C 1
ATOM 1379 O O . GLY C 1 42 ? 50.454 42.461 79.454 1.00 64.43 39 GLY C O 1
ATOM 1380 N N . THR C 1 43 ? 49.946 41.866 77.348 1.00 56.21 40 THR C N 1
ATOM 1381 C CA . THR C 1 43 ? 49.045 42.983 77.112 1.00 71.65 40 THR C CA 1
ATOM 1382 C C . THR C 1 43 ? 47.642 42.469 76.811 1.00 53.67 40 THR C C 1
ATOM 1383 O O . THR C 1 43 ? 47.426 41.281 76.557 1.00 48.87 40 THR C O 1
ATOM 1387 N N . GLU C 1 44 ? 46.682 43.391 76.844 1.00 50.32 41 GLU C N 1
ATOM 1388 C CA . GLU C 1 44 ? 45.288 43.097 76.546 1.00 54.76 41 GLU C CA 1
ATOM 1389 C C . GLU C 1 44 ? 44.780 44.075 75.500 1.00 52.13 41 GLU C C 1
ATOM 1390 O O . GLU C 1 44 ? 45.122 45.261 75.528 1.00 65.77 41 GLU C O 1
ATOM 1396 N N . LEU C 1 45 ? 43.966 43.573 74.577 1.00 68.77 42 LEU C N 1
ATOM 1397 C CA . LEU C 1 45 ? 43.386 44.376 73.510 1.00 60.10 42 LEU C CA 1
ATOM 1398 C C . LEU C 1 45 ? 41.884 44.494 73.722 1.00 51.64 42 LEU C C 1
ATOM 1399 O O . LEU C 1 45 ? 41.204 43.486 73.943 1.00 52.50 42 LEU C O 1
ATOM 1404 N N . GLU C 1 46 ? 41.373 45.720 73.656 1.00 52.40 43 GLU C N 1
ATOM 1405 C CA . GLU C 1 46 ? 39.946 45.993 73.777 1.00 57.81 43 GLU C CA 1
ATOM 1406 C C . GLU C 1 46 ? 39.448 46.551 72.452 1.00 54.90 43 GLU C C 1
ATOM 1407 O O . GLU C 1 46 ? 39.942 47.583 71.985 1.00 57.98 43 GLU C O 1
ATOM 1413 N N . VAL C 1 47 ? 38.475 45.870 71.850 1.00 60.22 44 VAL C N 1
ATOM 1414 C CA . VAL C 1 47 ? 37.909 46.268 70.566 1.00 65.04 44 VAL C CA 1
ATOM 1415 C C . VAL C 1 47 ? 36.402 46.392 70.734 1.00 58.35 44 VAL C C 1
ATOM 1416 O O . VAL C 1 47 ? 35.733 45.418 71.100 1.00 55.16 44 VAL C O 1
ATOM 1420 N N . GLU C 1 48 ? 35.870 47.581 70.466 1.00 67.83 45 GLU C N 1
ATOM 1421 C CA . GLU C 1 48 ? 34.437 47.810 70.561 1.00 76.71 45 GLU C CA 1
ATOM 1422 C C . GLU C 1 48 ? 33.714 47.192 69.370 1.00 68.23 45 GLU C C 1
ATOM 1423 O O . GLU C 1 48 ? 34.246 47.121 68.259 1.00 66.30 45 GLU C O 1
ATOM 1429 N N . LEU C 1 49 ? 32.488 46.739 69.615 1.00 79.00 46 LEU C N 1
ATOM 1430 C CA . LEU C 1 49 ? 31.669 46.090 68.603 1.00 69.46 46 LEU C CA 1
ATOM 1431 C C . LEU C 1 49 ? 30.450 46.945 68.282 1.00 76.20 46 LEU C C 1
ATOM 1432 O O . LEU C 1 49 ? 29.799 47.480 69.185 1.00 71.49 46 LEU C O 1
ATOM 1437 N N . SER C 1 50 ? 30.148 47.069 66.991 1.00 72.78 47 SER C N 1
ATOM 1438 C CA . SER C 1 50 ? 28.958 47.778 66.559 1.00 87.41 47 SER C CA 1
ATOM 1439 C C . SER C 1 50 ? 27.712 47.005 66.992 1.00 83.72 47 SER C C 1
ATOM 1440 O O . SER C 1 50 ? 27.778 45.798 67.237 1.00 77.73 47 SER C O 1
ATOM 1443 N N . PRO C 1 51 ? 26.562 47.685 67.105 1.00 86.50 48 PRO C N 1
ATOM 1444 C CA . PRO C 1 51 ? 25.365 47.006 67.640 1.00 89.39 48 PRO C CA 1
ATOM 1445 C C . PRO C 1 51 ? 24.988 45.737 66.894 1.00 85.06 48 PRO C C 1
ATOM 1446 O O . PRO C 1 51 ? 24.525 44.775 67.519 1.00 83.30 48 PRO C O 1
ATOM 1450 N N . GLU C 1 52 ? 25.167 45.703 65.572 1.00 94.48 49 GLU C N 1
ATOM 1451 C CA . GLU C 1 52 ? 24.880 44.481 64.828 1.00 102.60 49 GLU C CA 1
ATOM 1452 C C . GLU C 1 52 ? 25.954 43.422 65.047 1.00 107.53 49 GLU C C 1
ATOM 1453 O O . GLU C 1 52 ? 25.675 42.224 64.925 1.00 107.03 49 GLU C O 1
ATOM 1455 N N . GLN C 1 53 ? 27.179 43.839 65.372 1.00 85.11 50 GLN C N 1
ATOM 1456 C CA . GLN C 1 53 ? 28.297 42.917 65.524 1.00 83.87 50 GLN C CA 1
ATOM 1457 C C . GLN C 1 53 ? 28.303 42.183 66.859 1.00 94.34 50 GLN C C 1
ATOM 1458 O O . GLN C 1 53 ? 29.036 41.197 66.997 1.00 95.78 50 GLN C O 1
ATOM 1464 N N . GLN C 1 54 ? 27.520 42.637 67.841 1.00 91.23 51 GLN C N 1
ATOM 1465 C CA . GLN C 1 54 ? 27.600 42.061 69.181 1.00 90.23 51 GLN C CA 1
ATOM 1466 C C . GLN C 1 54 ? 27.144 40.606 69.203 1.00 93.94 51 GLN C C 1
ATOM 1467 O O . GLN C 1 54 ? 27.793 39.759 69.829 1.00 96.83 51 GLN C O 1
ATOM 1473 N N . ASN C 1 55 ? 26.037 40.294 68.529 1.00 82.23 52 ASN C N 1
ATOM 1474 C CA . ASN C 1 55 ? 25.454 38.961 68.625 1.00 83.73 52 ASN C CA 1
ATOM 1475 C C . ASN C 1 55 ? 26.148 37.935 67.738 1.00 85.30 52 ASN C C 1
ATOM 1476 O O . ASN C 1 55 ? 25.952 36.732 67.941 1.00 69.87 52 ASN C O 1
ATOM 1478 N N . ASN C 1 56 ? 26.950 38.373 66.769 1.00 84.08 53 ASN C N 1
ATOM 1479 C CA . ASN C 1 56 ? 27.628 37.460 65.847 1.00 67.72 53 ASN C CA 1
ATOM 1480 C C . ASN C 1 56 ? 29.028 38.007 65.587 1.00 70.19 53 ASN C C 1
ATOM 1481 O O . ASN C 1 56 ? 29.204 38.912 64.766 1.00 74.85 53 ASN C O 1
ATOM 1483 N N . ALA C 1 57 ? 30.017 37.452 66.284 1.00 71.53 54 ALA C N 1
ATOM 1484 C CA . ALA C 1 57 ? 31.400 37.881 66.143 1.00 57.90 54 ALA C CA 1
ATOM 1485 C C . ALA C 1 57 ? 32.309 36.662 66.140 1.00 60.63 54 ALA C C 1
ATOM 1486 O O . ALA C 1 57 ? 31.964 35.600 66.663 1.00 63.78 54 ALA C O 1
ATOM 1488 N N . GLU C 1 58 ? 33.484 36.829 65.537 1.00 45.11 55 GLU C N 1
ATOM 1489 C CA . GLU C 1 58 ? 34.481 35.770 65.456 1.00 40.20 55 GLU C CA 1
ATOM 1490 C C . GLU C 1 58 ? 35.845 36.343 65.803 1.00 53.30 55 GLU C C 1
ATOM 1491 O O . GLU C 1 58 ? 36.251 37.364 65.240 1.00 46.74 55 GLU C O 1
ATOM 1497 N N . VAL C 1 59 ? 36.548 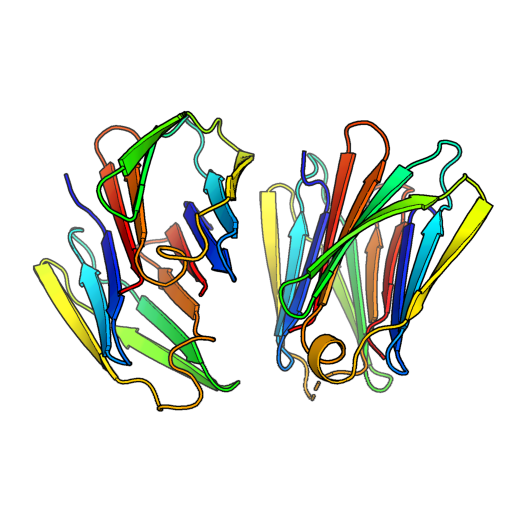35.689 66.724 1.00 36.00 56 VAL C N 1
ATOM 1498 C CA . VAL C 1 59 ? 37.874 36.113 67.158 1.00 38.68 56 VAL C CA 1
ATOM 1499 C C . VAL C 1 59 ? 38.857 34.994 66.847 1.00 54.40 56 VAL C C 1
ATOM 1500 O O . VAL C 1 59 ? 38.686 33.862 67.316 1.00 48.73 56 VAL C O 1
ATOM 1504 N N . GLU C 1 60 ? 39.888 35.312 66.067 1.00 45.68 57 GLU C N 1
ATOM 1505 C CA . GLU C 1 60 ? 40.935 34.365 65.711 1.00 48.83 57 GLU C CA 1
ATOM 1506 C C . GLU C 1 60 ? 42.271 34.883 66.222 1.00 37.24 57 GLU C C 1
ATOM 1507 O O . GLU C 1 60 ? 42.638 36.032 65.956 1.00 47.19 57 GLU C O 1
ATOM 1513 N N . VAL C 1 61 ? 42.995 34.035 66.948 1.00 40.93 58 VAL C N 1
ATOM 1514 C CA . VAL C 1 61 ? 44.285 34.385 67.531 1.00 39.25 58 VAL C CA 1
ATOM 1515 C C . VAL C 1 61 ? 45.340 33.460 66.942 1.00 46.84 58 VAL C C 1
ATOM 1516 O O . VAL C 1 61 ? 45.183 32.234 66.970 1.00 52.26 58 VAL C O 1
ATOM 1520 N N . GLU C 1 62 ? 46.410 34.047 66.410 1.00 44.99 59 GLU C N 1
ATOM 1521 C CA . GLU C 1 62 ? 47.493 33.299 65.775 1.00 52.50 59 GLU C CA 1
ATOM 1522 C C . GLU C 1 62 ? 48.771 33.522 66.577 1.00 61.41 59 GLU C C 1
ATOM 1523 O O . GLU C 1 62 ? 49.391 34.586 66.488 1.00 64.80 59 GLU C O 1
ATOM 1525 N N . CYS C 1 63 ? 49.166 32.515 67.354 1.00 69.21 60 CYS C N 1
ATOM 1526 C CA . CYS C 1 63 ? 50.400 32.552 68.137 1.00 65.28 60 CYS C CA 1
ATOM 1527 C C . CYS C 1 63 ? 51.453 31.751 67.381 1.00 62.62 60 CYS C C 1
ATOM 1528 O O . CYS C 1 63 ? 51.473 30.519 67.442 1.00 81.05 60 CYS C O 1
ATOM 1531 N N . GLY C 1 64 ? 52.333 32.452 66.676 1.00 70.37 61 GLY C N 1
ATOM 1532 C CA . GLY C 1 64 ? 53.328 31.771 65.865 1.00 66.56 61 GLY C CA 1
ATOM 1533 C C . GLY C 1 64 ? 52.657 30.991 64.751 1.00 59.55 61 GLY C C 1
ATOM 1534 O O . GLY C 1 64 ? 51.920 31.547 63.928 1.00 72.50 61 GLY C O 1
ATOM 1535 N N . ASN C 1 65 ? 52.910 29.685 64.713 1.00 59.04 62 ASN C N 1
ATOM 1536 C CA . ASN C 1 65 ? 52.281 28.798 63.745 1.00 74.37 62 ASN C CA 1
ATOM 1537 C C . ASN C 1 65 ? 51.002 28.160 64.271 1.00 79.77 62 ASN C C 1
ATOM 1538 O O . ASN C 1 65 ? 50.399 27.344 63.567 1.00 85.43 62 ASN C O 1
ATOM 1540 N N . GLU C 1 66 ? 50.577 28.509 65.482 1.00 72.45 63 GLU C N 1
ATOM 1541 C CA . GLU C 1 66 ? 49.381 27.947 66.092 1.00 67.62 63 GLU C CA 1
ATOM 1542 C C . GLU C 1 66 ? 48.221 28.926 65.970 1.00 66.25 63 GLU C C 1
ATOM 1543 O O . GLU C 1 66 ? 48.387 30.132 66.176 1.00 56.00 63 GLU C O 1
ATOM 1545 N N . LYS C 1 67 ? 47.046 28.399 65.636 1.00 50.99 64 LYS C N 1
ATOM 1546 C CA . LYS C 1 67 ? 45.846 29.201 65.446 1.00 60.42 64 LYS C CA 1
ATOM 1547 C C . LYS C 1 67 ? 44.759 28.747 66.410 1.00 50.88 64 LYS C C 1
ATOM 1548 O O . LYS C 1 67 ? 44.575 27.546 66.635 1.00 51.67 64 LYS C O 1
ATOM 1550 N N . TYR C 1 68 ? 44.045 29.715 66.980 1.00 43.67 65 TYR C N 1
ATOM 1551 C CA . TYR C 1 68 ? 42.951 29.458 67.907 1.00 48.00 65 TYR C CA 1
ATOM 1552 C C . TYR C 1 68 ? 41.772 30.336 67.519 1.00 56.27 65 TYR C C 1
ATOM 1553 O O . TYR C 1 68 ? 41.934 31.546 67.329 1.00 52.17 65 TYR C O 1
ATOM 1562 N N . ARG C 1 69 ? 40.591 29.733 67.406 1.00 40.35 66 ARG C N 1
ATOM 1563 C CA . ARG C 1 69 ? 39.397 30.424 66.940 1.00 46.37 66 ARG C CA 1
ATOM 1564 C C . ARG C 1 69 ? 38.291 30.306 67.977 1.00 36.87 66 ARG C C 1
ATOM 1565 O O . ARG C 1 69 ? 37.995 29.206 68.456 1.00 41.28 66 ARG C O 1
ATOM 1573 N N . PHE C 1 70 ? 37.679 31.440 68.312 1.00 39.88 67 PHE C N 1
ATOM 1574 C CA . PHE C 1 70 ? 36.532 31.490 69.211 1.00 48.84 67 PHE C CA 1
ATOM 1575 C C . PHE C 1 70 ? 35.415 32.244 68.507 1.00 51.70 67 PHE C C 1
ATOM 1576 O O . PHE C 1 70 ? 35.607 33.391 68.090 1.00 54.20 67 PHE C O 1
ATOM 1584 N N . GLN C 1 71 ? 34.256 31.605 68.374 1.00 42.44 68 GLN C N 1
ATOM 1585 C CA . GLN C 1 71 ? 33.143 32.149 67.611 1.00 50.59 68 GLN C CA 1
ATOM 1586 C C . GLN C 1 71 ? 31.901 32.251 68.485 1.00 54.61 68 GLN C C 1
ATOM 1587 O O . GLN C 1 71 ? 31.617 31.356 69.287 1.00 46.91 68 GLN C O 1
ATOM 1593 N N . LEU C 1 72 ? 31.168 33.349 68.324 1.00 53.94 69 LEU C N 1
ATOM 1594 C CA . LEU C 1 72 ? 29.896 33.566 68.998 1.00 59.13 69 LEU C CA 1
ATOM 1595 C C . LEU C 1 72 ? 28.805 33.726 67.950 1.00 54.56 69 LEU C C 1
ATOM 1596 O O . LEU C 1 72 ? 28.921 34.566 67.051 1.00 67.43 69 LEU C O 1
ATOM 1601 N N . GLY C 1 73 ? 27.751 32.924 68.069 1.00 63.14 70 GLY C N 1
ATOM 1602 C CA . GLY C 1 73 ? 26.629 32.989 67.151 1.00 72.48 70 GLY C CA 1
ATOM 1603 C C . GLY C 1 73 ? 26.992 32.666 65.715 1.00 86.75 70 GLY C C 1
ATOM 1604 O O . GLY C 1 73 ? 27.104 33.559 64.875 1.00 100.58 70 GLY C O 1
ATOM 1606 N N . HIS D 1 2 ? 31.970 9.622 41.568 1.00 63.09 -1 HIS D N 1
ATOM 1607 C CA . HIS D 1 2 ? 30.715 9.239 42.205 1.00 83.90 -1 HIS D CA 1
ATOM 1608 C C . HIS D 1 2 ? 30.244 10.315 43.176 1.00 66.86 -1 HIS D C 1
ATOM 1609 O O . HIS D 1 2 ? 30.906 10.600 44.174 1.00 66.08 -1 HIS D O 1
ATOM 1616 N N . MET D 1 3 ? 29.091 10.909 42.877 1.00 49.19 0 MET D N 1
ATOM 1617 C CA . MET D 1 3 ? 28.528 11.970 43.704 1.00 57.52 0 MET D CA 1
ATOM 1618 C C . MET D 1 3 ? 27.768 11.341 44.866 1.00 60.90 0 MET D C 1
ATOM 1619 O O . MET D 1 3 ? 26.706 10.741 44.672 1.00 71.36 0 MET D O 1
ATOM 1624 N N . ARG D 1 4 ? 28.306 11.482 46.078 1.00 63.37 1 ARG D N 1
ATOM 1625 C CA . ARG D 1 4 ? 27.743 10.808 47.242 1.00 56.02 1 ARG D CA 1
ATOM 1626 C C . ARG D 1 4 ? 26.702 11.657 47.966 1.00 55.18 1 ARG D C 1
ATOM 1627 O O . ARG D 1 4 ? 25.615 11.166 48.285 1.00 64.90 1 ARG D O 1
ATOM 1635 N N . ILE D 1 5 ? 27.014 12.920 48.250 1.00 50.96 2 ILE D N 1
ATOM 1636 C CA . ILE D 1 5 ? 26.109 13.798 48.984 1.00 43.32 2 ILE D CA 1
ATOM 1637 C C . ILE D 1 5 ? 26.079 15.159 48.303 1.00 46.76 2 ILE D C 1
ATOM 1638 O O . ILE D 1 5 ? 27.129 15.709 47.956 1.00 51.60 2 ILE D O 1
ATOM 1643 N N . GLU D 1 6 ? 24.875 15.697 48.109 1.00 42.82 3 GLU D N 1
ATOM 1644 C CA . GLU D 1 6 ? 24.683 17.042 47.584 1.00 47.59 3 GLU D CA 1
ATOM 1645 C C . GLU D 1 6 ? 23.783 17.820 48.530 1.00 44.52 3 GLU D C 1
ATOM 1646 O O . GLU D 1 6 ? 22.725 17.325 48.931 1.00 50.50 3 GLU D O 1
ATOM 1652 N N . VAL D 1 7 ? 24.204 19.031 48.885 1.00 41.52 4 VAL D N 1
ATOM 1653 C CA . VAL D 1 7 ? 23.415 19.932 49.714 1.00 46.40 4 VAL D CA 1
ATOM 1654 C C . VAL D 1 7 ? 23.291 21.262 48.987 1.00 46.07 4 VAL D C 1
ATOM 1655 O O . VAL D 1 7 ? 24.302 21.866 48.614 1.00 47.42 4 VAL D O 1
ATOM 1659 N N . ARG D 1 8 ? 22.056 21.716 48.788 1.00 37.31 5 ARG D N 1
ATOM 1660 C CA . ARG D 1 8 ? 21.789 22.981 48.117 1.00 47.04 5 ARG D CA 1
ATOM 1661 C C . ARG D 1 8 ? 20.806 23.790 48.947 1.00 49.55 5 ARG D C 1
ATOM 1662 O O . ARG D 1 8 ? 19.765 23.272 49.365 1.00 46.96 5 ARG D O 1
ATOM 1664 N N . VAL D 1 9 ? 21.142 25.054 49.189 1.00 56.82 6 VAL D N 1
ATOM 1665 C CA . VAL D 1 9 ? 20.270 25.995 49.882 1.00 58.71 6 VAL D CA 1
ATOM 1666 C C . VAL D 1 9 ? 20.056 27.184 48.958 1.00 58.58 6 VAL D C 1
ATOM 1667 O O . VAL D 1 9 ? 21.007 27.914 48.649 1.00 51.99 6 VAL D O 1
ATOM 1671 N N . ASP D 1 10 ? 18.815 27.380 48.516 1.00 49.59 7 ASP D N 1
ATOM 1672 C CA . ASP D 1 10 ? 18.487 28.432 47.554 1.00 58.81 7 ASP D CA 1
ATOM 1673 C C . ASP D 1 10 ? 17.121 29.005 47.918 1.00 74.57 7 ASP D C 1
ATOM 1674 O O . ASP D 1 10 ? 16.090 28.369 47.673 1.00 62.50 7 ASP D O 1
ATOM 1676 N N . ASN D 1 11 ? 17.124 30.205 48.500 1.00 87.05 8 ASN D N 1
ATOM 1677 C CA . ASN D 1 11 ? 15.907 30.947 48.830 1.00 89.61 8 ASN D CA 1
ATOM 1678 C C . ASN D 1 11 ? 14.979 30.125 49.728 1.00 91.35 8 ASN D C 1
ATOM 1679 O O . ASN D 1 11 ? 13.833 29.824 49.385 1.00 76.67 8 ASN D O 1
ATOM 1684 N N . GLY D 1 12 ? 15.502 29.767 50.898 1.00 73.97 9 GLY D N 1
ATOM 1685 C CA . GLY D 1 12 ? 14.722 29.043 51.881 1.00 85.92 9 GLY D CA 1
ATOM 1686 C C . GLY D 1 12 ? 14.735 27.538 51.707 1.00 79.81 9 GLY D C 1
ATOM 1687 O O . GLY D 1 12 ? 14.889 26.798 52.681 1.00 90.65 9 GLY D O 1
ATOM 1688 N N . ARG D 1 13 ? 14.565 27.067 50.475 1.00 59.55 10 ARG D N 1
ATOM 1689 C CA . ARG D 1 13 ? 14.513 25.633 50.228 1.00 59.06 10 ARG D CA 1
ATOM 1690 C C . ARG D 1 13 ? 15.871 24.996 50.495 1.00 58.43 10 ARG D C 1
ATOM 1691 O O . ARG D 1 13 ? 16.901 25.470 50.006 1.00 55.67 10 ARG D O 1
ATOM 1699 N N . VAL D 1 14 ? 15.870 23.917 51.273 1.00 55.32 11 VAL D N 1
ATOM 1700 C CA . VAL D 1 14 ? 17.068 23.136 51.556 1.00 55.42 11 VAL D CA 1
ATOM 1701 C C . VAL D 1 14 ? 16.912 21.791 50.866 1.00 50.99 11 VAL D C 1
ATOM 1702 O O . VAL D 1 14 ? 15.921 21.082 51.086 1.00 49.43 11 VAL D O 1
ATOM 1706 N N . ARG D 1 15 ? 17.885 21.439 50.035 1.00 36.19 12 ARG D N 1
ATOM 1707 C CA . ARG D 1 15 ? 17.846 20.200 49.266 1.00 46.13 12 ARG D CA 1
ATOM 1708 C C . ARG D 1 15 ? 19.045 19.348 49.663 1.00 42.32 12 ARG D C 1
ATOM 1709 O O . ARG D 1 15 ? 20.175 19.618 49.244 1.00 52.80 12 ARG D O 1
ATOM 1717 N N . VAL D 1 16 ? 18.799 18.321 50.468 1.00 64.81 13 VAL D N 1
ATOM 1718 C CA . VAL D 1 16 ? 19.823 17.352 50.841 1.00 67.29 13 VAL D CA 1
ATOM 1719 C C . VAL D 1 16 ? 19.580 16.074 50.062 1.00 67.51 13 VAL D C 1
ATOM 1720 O O . VAL D 1 16 ? 18.449 15.573 50.013 1.00 63.13 13 VAL D O 1
ATOM 1724 N N . ARG D 1 17 ? 20.631 15.541 49.451 1.00 57.09 14 ARG D N 1
ATOM 1725 C CA . ARG D 1 17 ? 20.464 14.396 48.576 1.00 52.03 14 ARG D CA 1
ATOM 1726 C C . ARG D 1 17 ? 21.430 13.282 48.951 1.00 70.37 14 ARG D C 1
ATOM 1727 O O . ARG D 1 17 ? 22.617 13.529 49.191 1.00 71.88 14 ARG D O 1
ATOM 1735 N N . ASN D 1 18 ? 20.909 12.059 48.997 1.00 62.52 15 ASN D N 1
ATOM 1736 C CA . ASN D 1 18 ? 21.685 10.879 49.343 1.00 58.08 15 ASN D CA 1
ATOM 1737 C C . ASN D 1 18 ? 22.051 10.117 48.074 1.00 60.01 15 ASN D C 1
ATOM 1738 O O . ASN D 1 18 ? 21.170 9.735 47.295 1.00 59.29 15 ASN D O 1
ATOM 1743 N N . GLY D 1 19 ? 23.348 9.889 47.878 1.00 61.10 16 GLY D N 1
ATOM 1744 C CA . GLY D 1 19 ? 23.831 9.078 46.778 1.00 60.22 16 GLY D CA 1
ATOM 1745 C C . GLY D 1 19 ? 24.637 7.888 47.257 1.00 61.97 16 GLY D C 1
ATOM 1746 O O . GLY D 1 19 ? 25.371 7.266 46.482 1.00 68.92 16 GLY D O 1
ATOM 1747 N N . THR D 1 20 ? 24.510 7.566 48.542 1.00 53.63 17 THR D N 1
ATOM 1748 C CA . THR D 1 20 ? 25.186 6.431 49.145 1.00 53.03 17 THR D CA 1
ATOM 1749 C C . THR D 1 20 ? 24.258 5.217 49.151 1.00 55.00 17 THR D C 1
ATOM 1750 O O . THR D 1 20 ? 23.116 5.271 48.689 1.00 69.79 17 THR D O 1
ATOM 1754 N N . ASP D 1 21 ? 24.762 4.104 49.680 1.00 64.42 18 ASP D N 1
ATOM 1755 C CA . ASP D 1 21 ? 24.010 2.858 49.739 1.00 73.20 18 ASP D CA 1
ATOM 1756 C C . ASP D 1 21 ? 23.288 2.656 51.065 1.00 73.09 18 ASP D C 1
ATOM 1757 O O . ASP D 1 21 ? 22.643 1.619 51.251 1.00 76.63 18 ASP D O 1
ATOM 1762 N N . ARG D 1 22 ? 23.375 3.611 51.984 1.00 62.95 19 ARG D N 1
ATOM 1763 C CA . ARG D 1 22 ? 22.738 3.514 53.287 1.00 63.71 19 ARG D CA 1
ATOM 1764 C C . ARG D 1 22 ? 22.007 4.810 53.602 1.00 63.56 19 ARG D C 1
ATOM 1765 O O . ARG D 1 22 ? 22.388 5.877 53.110 1.00 66.69 19 ARG D O 1
ATOM 1773 N N . PRO D 1 23 ? 20.949 4.749 54.410 1.00 61.28 20 PRO D N 1
ATOM 1774 C CA . PRO D 1 23 ? 20.243 5.979 54.781 1.00 58.86 20 PRO D CA 1
ATOM 1775 C C . PRO D 1 23 ? 21.109 6.879 55.647 1.00 62.47 20 PRO D C 1
ATOM 1776 O O . PRO D 1 23 ? 21.997 6.422 56.371 1.00 66.32 20 PRO D O 1
ATOM 1780 N N . CYS D 1 24 ? 20.839 8.179 55.562 1.00 51.05 21 CYS D N 1
ATOM 1781 C CA A CYS D 1 24 ? 21.584 9.195 56.291 0.67 57.00 21 CYS D CA 1
ATOM 1782 C CA B CYS D 1 24 ? 21.583 9.165 56.326 0.33 57.01 21 CYS D CA 1
ATOM 1783 C C . CYS D 1 24 ? 20.622 10.076 57.074 1.00 56.14 21 CYS D C 1
ATOM 1784 O O . CYS D 1 24 ? 19.485 10.303 56.651 1.00 49.23 21 CYS D O 1
ATOM 1789 N N . ARG D 1 25 ? 21.094 10.580 58.211 1.00 43.62 22 ARG D N 1
ATOM 1790 C CA . ARG D 1 25 ? 20.331 11.492 59.051 1.00 50.81 22 ARG D CA 1
ATOM 1791 C C . ARG D 1 25 ? 20.721 12.923 58.709 1.00 51.23 22 ARG D C 1
ATOM 1792 O O . ARG D 1 25 ? 21.909 13.229 58.564 1.00 41.25 22 ARG D O 1
ATOM 1800 N N . VAL D 1 26 ? 19.723 13.791 58.574 1.00 43.41 23 VAL D N 1
ATOM 1801 C CA . VAL D 1 26 ? 19.934 15.190 58.227 1.00 45.53 23 VAL D CA 1
ATOM 1802 C C . VAL D 1 26 ? 19.404 16.044 59.368 1.00 44.73 23 VAL D C 1
ATOM 1803 O O . VAL D 1 26 ? 18.224 15.945 59.726 1.00 53.26 23 VAL D O 1
ATOM 1807 N N . ARG D 1 27 ? 20.269 16.880 59.934 1.00 36.70 24 ARG D N 1
ATOM 1808 C CA . ARG D 1 27 ? 19.893 17.811 60.990 1.00 52.21 24 ARG D CA 1
ATOM 1809 C C . ARG D 1 27 ? 20.010 19.229 60.448 1.00 44.68 24 ARG D C 1
ATOM 1810 O O . ARG D 1 27 ? 21.091 19.645 60.017 1.00 46.77 24 ARG D O 1
ATOM 1812 N N . VAL D 1 28 ? 18.903 19.965 60.472 1.00 45.27 25 VAL D N 1
ATOM 1813 C CA . VAL D 1 28 ? 18.849 21.338 59.984 1.00 35.41 25 VAL D CA 1
ATOM 1814 C C . VAL D 1 28 ? 18.694 22.257 61.187 1.00 57.97 25 VAL D C 1
ATOM 1815 O O . VAL D 1 28 ? 17.706 22.163 61.926 1.00 57.25 25 VAL D O 1
ATOM 1819 N N . THR D 1 29 ? 19.665 23.145 61.382 1.00 49.50 26 THR D N 1
ATOM 1820 C CA . THR D 1 29 ? 19.667 24.089 62.495 1.00 50.89 26 THR D CA 1
ATOM 1821 C C . THR D 1 29 ? 19.489 25.494 61.934 1.00 66.12 26 THR D C 1
ATOM 1822 O O . THR D 1 29 ? 20.383 26.018 61.260 1.00 60.49 26 THR D O 1
ATOM 1826 N N . ALA D 1 30 ? 18.336 26.098 62.211 1.00 58.61 27 ALA D N 1
ATOM 1827 C CA . ALA D 1 30 ? 18.050 27.455 61.771 1.00 71.68 27 ALA D CA 1
ATOM 1828 C C . ALA D 1 30 ? 17.090 28.098 62.759 1.00 80.12 27 ALA D C 1
ATOM 1829 O O . ALA D 1 30 ? 16.142 27.457 63.219 1.00 84.74 27 ALA D O 1
ATOM 1831 N N . GLY D 1 31 ? 17.342 29.366 63.078 1.00 81.50 28 GLY D N 1
ATOM 1832 C CA . GLY D 1 31 ? 16.508 30.067 64.032 1.00 85.54 28 GLY D CA 1
ATOM 1833 C C . GLY D 1 31 ? 16.641 29.590 65.459 1.00 87.52 28 GLY D C 1
ATOM 1834 O O . GLY D 1 31 ? 15.721 29.787 66.256 1.00 105.76 28 GLY D O 1
ATOM 1835 N N . GLY D 1 32 ? 17.763 28.964 65.807 1.00 84.75 29 GLY D N 1
ATOM 1836 C CA . GLY D 1 32 ? 17.966 28.462 67.149 1.00 81.12 29 GLY D CA 1
ATOM 1837 C C . GLY D 1 32 ? 17.318 27.129 67.445 1.00 91.58 29 GLY D C 1
ATOM 1838 O O . GLY D 1 32 ? 17.354 26.685 68.598 1.00 102.28 29 GLY D O 1
ATOM 1839 N N . GLU D 1 33 ? 16.730 26.475 66.446 1.00 87.99 30 GLU D N 1
ATOM 1840 C CA . GLU D 1 33 ? 16.076 25.188 66.626 1.00 68.12 30 GLU D CA 1
ATOM 1841 C C . GLU D 1 33 ? 16.636 24.190 65.625 1.00 72.64 30 GLU D C 1
ATOM 1842 O O . GLU D 1 33 ? 17.047 24.557 64.520 1.00 62.55 30 GLU D O 1
ATOM 1844 N N . THR D 1 34 ? 16.647 22.920 66.021 1.00 60.06 31 THR D N 1
ATOM 1845 C CA . THR D 1 34 ? 17.202 21.844 65.212 1.00 63.43 31 THR D CA 1
ATOM 1846 C C . THR D 1 34 ? 16.136 20.787 64.967 1.00 66.82 31 THR D C 1
ATOM 1847 O O . THR D 1 34 ? 15.463 20.347 65.905 1.00 74.32 31 THR D O 1
ATOM 1851 N N . ARG D 1 35 ? 15.985 20.385 63.707 1.00 58.09 32 ARG D N 1
ATOM 1852 C CA . ARG D 1 35 ? 15.080 19.314 63.316 1.00 52.74 32 ARG D CA 1
ATOM 1853 C C . ARG D 1 35 ? 15.866 18.237 62.583 1.00 56.06 32 ARG D C 1
ATOM 1854 O O . ARG D 1 35 ? 16.804 18.539 61.840 1.00 58.60 32 ARG D O 1
ATOM 1862 N N . GLU D 1 36 ? 15.481 16.982 62.794 1.00 48.97 33 GLU D N 1
ATOM 1863 C CA . GLU D 1 36 ? 16.149 15.845 62.179 1.00 45.54 33 GLU D CA 1
ATOM 1864 C C . GLU D 1 36 ? 15.254 15.220 61.118 1.00 55.95 33 GLU D C 1
ATOM 1865 O O . GLU D 1 36 ? 14.041 15.092 61.309 1.00 55.06 33 GLU D O 1
ATOM 1871 N N . TYR D 1 37 ? 15.864 14.836 59.999 1.00 45.65 34 TYR D N 1
ATOM 1872 C CA . TYR D 1 37 ? 15.164 14.196 58.898 1.00 48.35 34 TYR D CA 1
ATOM 1873 C C . TYR D 1 37 ? 15.966 12.992 58.425 1.00 46.81 34 TYR D C 1
ATOM 1874 O O . TYR D 1 37 ? 17.165 12.874 58.687 1.00 51.88 34 TYR D O 1
ATOM 1883 N N . THR D 1 38 ? 15.282 12.092 57.726 1.00 44.23 35 THR D N 1
ATOM 1884 C CA . THR D 1 38 ? 15.896 10.908 57.143 1.00 50.28 35 THR D CA 1
ATOM 1885 C C . THR D 1 38 ? 15.648 10.909 55.642 1.00 57.04 35 THR D C 1
ATOM 1886 O O . THR D 1 38 ? 14.513 11.106 55.198 1.00 67.45 35 THR D O 1
ATOM 1890 N N . VAL D 1 39 ? 16.708 10.697 54.868 1.00 56.21 36 VAL D N 1
ATOM 1891 C CA . VAL D 1 39 ? 16.618 10.588 53.418 1.00 56.45 36 VAL D CA 1
ATOM 1892 C C . VAL D 1 39 ? 17.243 9.260 53.006 1.00 48.77 36 VAL D C 1
ATOM 1893 O O . VAL D 1 39 ? 18.399 8.975 53.345 1.00 51.95 36 VAL D O 1
ATOM 1897 N N . ASN D 1 40 ? 16.469 8.445 52.298 1.00 52.86 37 ASN D N 1
ATOM 1898 C CA . ASN D 1 40 ? 16.876 7.105 51.911 1.00 53.84 37 ASN D CA 1
ATOM 1899 C C . ASN D 1 40 ? 17.853 7.150 50.738 1.00 50.94 37 ASN D C 1
ATOM 1900 O O . ASN D 1 40 ? 17.981 8.176 50.065 1.00 64.25 37 ASN D O 1
ATOM 1905 N N . PRO D 1 41 ? 18.578 6.057 50.491 1.00 58.76 38 PRO D N 1
ATOM 1906 C CA . PRO D 1 41 ? 19.492 6.027 49.343 1.00 60.49 38 PRO D CA 1
ATOM 1907 C C . PRO D 1 41 ? 18.757 6.271 48.032 1.00 67.95 38 PRO D C 1
ATOM 1908 O O . PRO D 1 41 ? 17.636 5.800 47.828 1.00 66.09 38 PRO D O 1
ATOM 1912 N N . GLY D 1 42 ? 19.405 7.016 47.140 1.00 84.48 39 GLY D N 1
ATOM 1913 C CA . GLY D 1 42 ? 18.803 7.345 45.862 1.00 54.91 39 GLY D CA 1
ATOM 1914 C C . GLY D 1 42 ? 17.604 8.260 45.964 1.00 63.14 39 GLY D C 1
ATOM 1915 O O . GLY D 1 42 ? 16.746 8.250 45.076 1.00 74.49 39 GLY D O 1
ATOM 1916 N N . THR D 1 43 ? 17.524 9.056 47.027 1.00 51.00 40 THR D N 1
ATOM 1917 C CA . THR D 1 43 ? 16.376 9.907 47.291 1.00 62.47 40 THR D CA 1
ATOM 1918 C C . THR D 1 43 ? 16.874 11.299 47.656 1.00 59.63 40 THR D C 1
ATOM 1919 O O . THR D 1 43 ? 17.985 11.463 48.167 1.00 56.04 40 THR D O 1
ATOM 1923 N N . GLU D 1 44 ? 16.060 12.305 47.350 1.00 53.64 41 GLU D N 1
ATOM 1924 C CA . GLU D 1 44 ? 16.365 13.698 47.643 1.00 53.29 41 GLU D CA 1
ATOM 1925 C C . GLU D 1 44 ? 15.378 14.238 48.670 1.00 56.23 41 GLU D C 1
ATOM 1926 O O . GLU D 1 44 ? 14.167 14.030 48.544 1.00 64.86 41 GLU D O 1
ATOM 1932 N N . LEU D 1 45 ? 15.899 14.927 49.683 1.00 47.61 42 LEU D N 1
ATOM 1933 C CA . LEU D 1 45 ? 15.089 15.514 50.741 1.00 60.70 42 LEU D CA 1
ATOM 1934 C C . LEU D 1 45 ? 14.933 17.011 50.508 1.00 61.51 42 LEU D C 1
ATOM 1935 O O . LEU D 1 45 ? 15.892 17.694 50.135 1.00 50.09 42 LEU D O 1
ATOM 1940 N N . GLU D 1 46 ? 13.720 17.516 50.729 1.00 46.57 43 GLU D N 1
ATOM 1941 C CA . GLU D 1 46 ? 13.401 18.923 50.513 1.00 46.09 43 GLU D CA 1
ATOM 1942 C C . GLU D 1 46 ? 12.793 19.498 51.784 1.00 63.45 43 GLU D C 1
ATOM 1943 O O . GLU D 1 46 ? 11.769 19.000 52.264 1.00 63.13 43 GLU D O 1
ATOM 1949 N N . VAL D 1 47 ? 13.422 20.541 52.324 1.00 48.21 44 VAL D N 1
ATOM 1950 C CA . VAL D 1 47 ? 12.952 21.229 53.522 1.00 59.67 44 VAL D CA 1
ATOM 1951 C C . VAL D 1 47 ? 12.953 22.727 53.249 1.00 54.54 44 VAL D C 1
ATOM 1952 O O . VAL D 1 47 ? 13.851 23.243 52.575 1.00 56.47 44 VAL D O 1
ATOM 1956 N N . GLU D 1 48 ? 11.946 23.424 53.770 1.00 49.91 45 GLU D N 1
ATOM 1957 C CA . GLU D 1 48 ? 11.812 24.863 53.593 1.00 57.10 45 GLU D CA 1
ATOM 1958 C C . GLU D 1 48 ? 12.236 25.595 54.860 1.00 69.87 45 GLU D C 1
ATOM 1959 O O . GLU D 1 48 ? 12.022 25.107 55.973 1.00 75.16 45 GLU D O 1
ATOM 1961 N N . LEU D 1 49 ? 12.839 26.768 54.683 1.00 62.10 46 LEU D N 1
ATOM 1962 C CA . LEU D 1 49 ? 13.291 27.599 55.789 1.00 83.29 46 LEU D CA 1
ATOM 1963 C C . LEU D 1 49 ? 12.431 28.852 55.903 1.00 93.39 46 LEU D C 1
ATOM 1964 O O . LEU D 1 49 ? 11.848 29.320 54.922 1.00 102.64 46 LEU D O 1
ATOM 1969 N N . SER D 1 50 ? 12.364 29.389 57.118 1.00 99.24 47 SER D N 1
ATOM 1970 C CA . SER D 1 50 ? 11.649 30.631 57.352 1.00 91.81 47 SER D CA 1
ATOM 1971 C C . SER D 1 50 ? 12.389 31.799 56.697 1.00 92.09 47 SER D C 1
ATOM 1972 O O . SER D 1 50 ? 13.603 31.732 56.485 1.00 98.97 47 SER D O 1
ATOM 1975 N N . PRO D 1 51 ? 11.678 32.878 56.354 1.00 98.66 48 PRO D N 1
ATOM 1976 C CA . PRO D 1 51 ? 12.355 34.022 55.717 1.00 97.13 48 PRO D CA 1
ATOM 1977 C C . PRO D 1 51 ? 13.439 34.646 56.579 1.00 99.70 48 PRO D C 1
ATOM 1978 O O . PRO D 1 51 ? 14.421 35.171 56.037 1.00 78.02 48 PRO D O 1
ATOM 1982 N N . GLU D 1 52 ? 13.299 34.603 57.901 1.00 92.45 49 GLU D N 1
ATOM 1983 C CA . GLU D 1 52 ? 14.273 35.190 58.811 1.00 98.21 49 GLU D CA 1
ATOM 1984 C C . GLU D 1 52 ? 15.394 34.226 59.180 1.00 105.16 49 GLU D C 1
ATOM 1985 O O . GLU D 1 52 ? 16.208 34.546 60.053 1.00 113.53 49 GLU D O 1
ATOM 1987 N N . GLN D 1 53 ? 15.453 33.053 58.542 1.00 95.91 50 GLN D N 1
ATOM 1988 C CA . GLN D 1 53 ? 16.509 32.091 58.827 1.00 90.81 50 GLN D CA 1
ATOM 1989 C C . GLN D 1 53 ? 17.100 31.472 57.565 1.00 91.58 50 GLN D C 1
ATOM 1990 O O . GLN D 1 53 ? 17.849 30.492 57.669 1.00 90.70 50 GLN D O 1
ATOM 1992 N N . GLN D 1 54 ? 16.794 32.006 56.380 1.00 87.88 51 GLN D N 1
ATOM 1993 C CA . GLN D 1 54 ? 17.311 31.429 55.145 1.00 86.75 51 GLN D CA 1
ATOM 1994 C C . GLN D 1 54 ? 18.800 31.687 54.955 1.00 84.23 51 GLN D C 1
ATOM 1995 O O . GLN D 1 54 ? 19.438 30.988 54.160 1.00 90.20 51 GLN D O 1
ATOM 1997 N N . ASN D 1 55 ? 19.367 32.668 55.657 1.00 80.78 52 ASN D N 1
ATOM 1998 C CA . ASN D 1 55 ? 20.773 33.023 55.507 1.00 87.93 52 ASN D CA 1
ATOM 1999 C C . ASN D 1 55 ? 21.600 32.707 56.747 1.00 74.32 52 ASN D C 1
ATOM 2000 O O . ASN D 1 55 ? 22.776 33.080 56.806 1.00 69.68 52 ASN D O 1
ATOM 2002 N N . ASN D 1 56 ? 21.020 32.035 57.738 1.00 71.21 53 ASN D N 1
ATOM 2003 C CA . ASN D 1 56 ? 21.722 31.702 58.975 1.00 70.63 53 ASN D CA 1
ATOM 2004 C C . ASN D 1 56 ? 21.406 30.267 59.385 1.00 82.51 53 ASN D C 1
ATOM 2005 O O . ASN D 1 56 ? 21.122 29.972 60.546 1.00 87.73 53 ASN D O 1
ATOM 2007 N N . ALA D 1 57 ? 21.454 29.354 58.421 1.00 62.25 54 ALA D N 1
ATOM 2008 C CA . ALA D 1 57 ? 21.114 27.956 58.638 1.00 67.11 54 ALA D CA 1
ATOM 2009 C C . ALA D 1 57 ? 22.372 27.096 58.678 1.00 72.52 54 ALA D C 1
ATOM 2010 O O . ALA D 1 57 ? 23.469 27.528 58.314 1.00 76.84 54 ALA D O 1
ATOM 2012 N N . GLU D 1 58 ? 22.191 25.858 59.134 1.00 57.72 55 GLU D N 1
ATOM 2013 C CA . GLU D 1 58 ? 23.253 24.861 59.164 1.00 47.36 55 GLU D CA 1
ATOM 2014 C C . GLU D 1 58 ? 22.658 23.504 58.827 1.00 55.71 55 GLU D C 1
ATOM 2015 O O . GLU D 1 58 ? 21.614 23.130 59.371 1.00 53.22 55 GLU D O 1
ATOM 2021 N N . VAL D 1 59 ? 23.317 22.773 57.933 1.00 38.59 56 VAL D N 1
ATOM 2022 C CA . VAL D 1 59 ? 22.874 21.450 57.506 1.00 37.67 56 VAL D CA 1
ATOM 2023 C C . VAL D 1 59 ? 23.960 20.447 57.865 1.00 50.70 56 VAL D C 1
ATOM 2024 O O . VAL D 1 59 ? 25.119 20.608 57.464 1.00 46.22 56 VAL D O 1
ATOM 2028 N N . GLU D 1 60 ? 23.584 19.414 58.614 1.00 42.79 57 GLU D N 1
ATOM 2029 C CA . GLU D 1 60 ? 24.499 18.357 59.022 1.00 56.91 57 GLU D CA 1
ATOM 2030 C C . GLU D 1 60 ? 23.957 17.018 58.546 1.00 46.90 57 GLU D C 1
ATOM 2031 O O . GLU D 1 60 ? 22.812 16.665 58.849 1.00 44.40 57 GLU D O 1
ATOM 2037 N N . VAL D 1 61 ? 24.778 16.277 57.807 1.00 35.87 58 VAL D N 1
ATOM 2038 C CA . VAL D 1 61 ? 24.405 14.978 57.259 1.00 41.07 58 VAL D CA 1
ATOM 2039 C C . VAL D 1 61 ? 25.308 13.922 57.877 1.00 47.12 58 VAL D C 1
ATOM 2040 O O . VAL D 1 61 ? 26.537 14.062 57.860 1.00 53.04 58 VAL D O 1
ATOM 2044 N N . GLU D 1 62 ? 24.702 12.869 58.421 1.00 48.34 59 GLU D N 1
ATOM 2045 C CA . GLU D 1 62 ? 25.431 11.780 59.064 1.00 53.82 59 GLU D CA 1
ATOM 2046 C C . GLU D 1 62 ? 25.138 10.486 58.316 1.00 58.09 59 GLU D C 1
ATOM 2047 O O . GLU D 1 62 ? 24.026 9.953 58.399 1.00 51.72 59 GLU D O 1
ATOM 2053 N N . CYS D 1 63 ? 26.133 9.986 57.588 1.00 54.28 60 CYS D N 1
ATOM 2054 C CA A CYS D 1 63 ? 26.030 8.727 56.859 0.67 59.96 60 CYS D CA 1
ATOM 2055 C CA B CYS D 1 63 ? 26.031 8.729 56.856 0.33 60.05 60 CYS D CA 1
ATOM 2056 C C . CYS D 1 63 ? 26.974 7.719 57.496 1.00 60.61 60 CYS D C 1
ATOM 2057 O O . CYS D 1 63 ? 28.180 7.971 57.599 1.00 73.53 60 CYS D O 1
ATOM 2062 N N . GLY D 1 64 ? 26.429 6.581 57.911 1.00 69.67 61 GLY D N 1
ATOM 2063 C CA . GLY D 1 64 ? 27.243 5.603 58.613 1.00 82.09 61 GLY D CA 1
ATOM 2064 C C . GLY D 1 64 ? 27.753 6.207 59.906 1.00 70.41 61 GLY D C 1
ATOM 2065 O O . GLY D 1 64 ? 26.976 6.646 60.763 1.00 89.05 61 GLY D O 1
ATOM 2066 N N . ASN D 1 65 ? 29.075 6.237 60.060 1.00 54.71 62 ASN D N 1
ATOM 2067 C CA . ASN D 1 65 ? 29.722 6.940 61.161 1.00 79.30 62 ASN D CA 1
ATOM 2068 C C . ASN D 1 65 ? 30.506 8.152 60.666 1.00 80.10 62 ASN D C 1
ATOM 2069 O O . ASN D 1 65 ? 31.470 8.582 61.304 1.00 73.38 62 ASN D O 1
ATOM 2074 N N . GLU D 1 66 ? 30.100 8.710 59.528 1.00 71.57 63 GLU D N 1
ATOM 2075 C CA . GLU D 1 66 ? 30.753 9.862 58.925 1.00 68.07 63 GLU D CA 1
ATOM 2076 C C . GLU D 1 66 ? 29.798 11.048 58.930 1.00 63.80 63 GLU D C 1
ATOM 2077 O O . GLU D 1 66 ? 28.612 10.904 58.616 1.00 53.73 63 GLU D O 1
ATOM 2083 N N . LYS D 1 67 ? 30.320 12.219 59.284 1.00 44.99 64 LYS D N 1
ATOM 2084 C CA . LYS D 1 67 ? 29.526 13.432 59.406 1.00 55.94 64 LYS D CA 1
ATOM 2085 C C . LYS D 1 67 ? 30.000 14.474 58.402 1.00 56.50 64 LYS D C 1
ATOM 2086 O O . LYS D 1 67 ? 31.204 14.647 58.191 1.00 50.96 64 LYS D O 1
ATOM 2088 N N . TYR D 1 68 ? 29.042 15.162 57.785 1.00 45.04 65 TYR D N 1
ATOM 2089 C CA . TYR D 1 68 ? 29.316 16.243 56.847 1.00 44.90 65 TYR D CA 1
ATOM 2090 C C . TYR D 1 68 ? 28.460 17.439 57.232 1.00 49.39 65 TYR D C 1
ATOM 2091 O O . TYR D 1 68 ? 27.245 17.302 57.408 1.00 52.12 65 TYR D O 1
ATOM 2100 N N . ARG D 1 69 ? 29.088 18.604 57.363 1.00 40.04 66 ARG D N 1
ATOM 2101 C CA . ARG D 1 69 ? 28.423 19.800 57.860 1.00 49.43 66 ARG D CA 1
ATOM 2102 C C . ARG D 1 69 ? 28.541 20.931 56.848 1.00 44.09 66 ARG D C 1
ATOM 2103 O O . ARG D 1 69 ? 29.610 21.151 56.268 1.00 45.15 66 ARG D O 1
ATOM 2111 N N . PHE D 1 70 ? 27.434 21.645 56.644 1.00 41.05 67 PHE D N 1
ATOM 2112 C CA . PHE D 1 70 ? 27.367 22.777 55.725 1.00 35.04 67 PHE D CA 1
ATOM 2113 C C . PHE D 1 70 ? 26.713 23.940 56.460 1.00 44.43 67 PHE D C 1
ATOM 2114 O O . PHE D 1 70 ? 25.510 23.901 56.741 1.00 49.65 67 PHE D O 1
ATOM 2122 N N . GLN D 1 71 ? 27.497 24.966 56.775 1.00 42.93 68 GLN D N 1
ATOM 2123 C CA . GLN D 1 71 ? 27.023 26.119 57.529 1.00 48.95 68 GLN D CA 1
ATOM 2124 C C . GLN D 1 71 ? 26.964 27.339 56.619 1.00 44.15 68 GLN D C 1
ATOM 2125 O O . GLN D 1 71 ? 27.904 27.600 55.861 1.00 51.16 68 GLN D O 1
ATOM 2131 N N . LEU D 1 72 ? 25.862 28.078 56.696 1.00 50.99 69 LEU D N 1
ATOM 2132 C CA . LEU D 1 72 ? 25.697 29.301 55.919 1.00 55.88 69 LEU D CA 1
ATOM 2133 C C . LEU D 1 72 ? 25.878 30.532 56.799 1.00 45.88 69 LEU D C 1
ATOM 2134 O O . LEU D 1 72 ? 25.219 30.670 57.830 1.00 65.41 69 LEU D O 1
#

Secondary structure (DSSP, 8-state):
-EEEEEEEETTEEEEEE-SSS-EEEEEEETTEEEEEEE-TT-EEEEE--TTSTTSEEEEEEETTEEEEEEE-/-EEEEEEEETTEEEEEE-SSS-EEEEEEETTEEEEEEE-TT-EEEEE-----EEEEEETTEEEEEE--/--SEEEEEETTEEEEEE-SSS-EEEEEEETTEEEEEEE-TT-EEEEE--TTTSSSEEEEEEETTEEEEEEE-/-EEEEEEEETTEEEEEE-SSS-EEEEEEETTEEEEEEE-TT-EEEE---GGGTTSEEEEEEETTEEEEEE-

Sequence (283 aa):
HMRIEVRVDNGRVRVRNGTDRPCCRVRVTAGGETREYTVNPGTELEVELSPEQQNNAEVEVECCGNEKYRFQLGHMRIEVRVDNGRVRVRNGTDRPCCRVRVTAGGETREYTVNPGTELEVELSNNAEVEVECCGNEKYRFQLGHMRIEVRVDNGRVRVRNGTDRPCRVRVTAGGETREYTVNPGTELEVELSPEQQNNAEVEVECGNEKYRFQLGHMRIEVRVDNGRVRVRNGTDRPCCRVRVTAGGETREYTVNPGTELEVELSPEQQNNAEVEVECCGNEKYRFQL

B-factor: mean 63.19, std 16.56, range [29.8, 125.56]

Solvent-accessible surface area: 13346 Å² total; per-residue (Å²): 119,20,49,2,26,1,52,7,58,105,1,18,0,7,2,38,4,14,19,136,52,75,4,44,1,84,3,39,14,74,82,61,69,104,130,57,102,6,85,50,53,61,60,32,61,10,89,20,62,111,98,9,45,100,87,10,40,2,16,2,72,18,61,115,13,73,0,59,2,62,35,49,100,33,59,0,16,0,23,1,17,115,14,38,0,9,0,6,0,34,19,110,165,70,2,156,1,85,2,36,30,84,75,128,65,97,124,53,98,6,92,52,34,51,42,29,104,9,79,32,150,94,80,4,50,2,29,0,74,13,64,138,30,7,6,67,2,20,12,60,21,120,16,1,43,0,17,9,39,133,10,40,1,77,1,82,1,34,37,136,50,76,3,82,0,28,0,24,6,53,54,92,61,71,108,61,99,6,82,50,62,60,96,33,95,8,113,12,48,120,84,6,77,79,50,7,10,2,13,0,22,24,73,96,21,16,9,5,2,13,20,60,151,46,56,1,45,2,25,2,26,158,8,99,0,89,0,104,3,32,12,148,128,78,3,112,0,18,8,32,20,69,44,63,85,147,105,42,88,3,85,52,68,60,92,26,104,20,87,26,61,140,105,5,30,91,68,0,5,0,20,4,49,1,43,132,56,10,1,5,1,36,16

Foldseek 3Di:
DDAWDWDQDQFKIKIAGQDQAKKKKWKDWPRDIDIDIAGHGGMDIDGGDNVTSQFMKIWIGDDPDIDIDTRD/DCQWDWDDDPQKIKIAGQDQAKKKKWKADPNDIDIDIAHHGGMDIDGGVQQMKIWMGDPNDIDIDGRD/DQAWDWDADPQKIKIAGNDQAKKKKWKDFPNDIDIDIAHHGDMDIGGHDPRRRQWMKIWIGDDPDIDIDTHD/DDAWDWDQDQFKIKIAGQDQAKKKKWKAWPNDIDIDIAGHPGIDIDGGDNVTSQFMKIWIQDDNDIDIDGD

Nearest PDB structures (foldseek):
  7skn-assembly1_B  TM=1.007E+00  e=3.249E-11  synthetic construct
  7sko-assembly2_B  TM=9.953E-01  e=4.392E-10  synthetic construct
  7skp-assembly1_A  TM=8.802E-01  e=1.342E-03  synthetic construct
  7skp-assembly1_B  TM=8.524E-01  e=3.885E-03  synthetic construct
  8bl3-assembly1_A  TM=7.907E-01  e=1.125E-02  Escherichia coli

Radius of gyration: 18.79 Å; Cα contacts (8 Å, |Δi|>4): 770; chains: 4; bounding box: 44×45×52 Å